Protein AF-0000000075735095 (afdb_homodimer)

Organism: Rhodopseudomonas palustris (strain ATCC BAA-98 / CGA009) (NCBI:txid258594)

Structure (mmCIF, N/CA/C/O backbone):
data_AF-0000000075735095-model_v1
#
loop_
_entity.id
_entity.type
_entity.pdbx_description
1 polymer 'DUF2059 domain-containing protein'
#
loop_
_atom_site.group_PDB
_atom_site.id
_atom_site.type_symbol
_atom_site.label_atom_id
_atom_site.label_alt_id
_atom_site.label_comp_id
_atom_site.label_asym_id
_atom_site.label_entity_id
_atom_site.label_seq_id
_atom_site.pdbx_PDB_ins_code
_atom_site.Cartn_x
_atom_site.Cartn_y
_atom_site.Cartn_z
_atom_site.occupancy
_atom_site.B_iso_or_equiv
_atom_site.auth_seq_id
_atom_site.auth_comp_id
_atom_site.auth_asym_id
_atom_site.auth_atom_id
_atom_site.pdbx_PDB_model_num
ATOM 1 N N . MET A 1 1 ? 4.207 6.734 -90.188 1 22.02 1 MET A N 1
ATOM 2 C CA . MET A 1 1 ? 4.082 5.406 -89.562 1 22.02 1 MET A CA 1
ATOM 3 C C . MET A 1 1 ? 5.336 5.047 -88.812 1 22.02 1 MET A C 1
ATOM 5 O O . MET A 1 1 ? 5.25 4.633 -87.625 1 22.02 1 MET A O 1
ATOM 9 N N . LYS A 1 2 ? 6.344 4.375 -89.375 1 25.02 2 LYS A N 1
ATOM 10 C CA . LYS A 1 2 ? 7.117 3.266 -88.875 1 25.02 2 LYS A CA 1
ATOM 11 C C . LYS A 1 2 ? 8.312 3.771 -88.062 1 25.02 2 LYS A C 1
ATOM 13 O O . LYS A 1 2 ? 8.898 3.023 -87.25 1 25.02 2 LYS A O 1
ATOM 18 N N . TYR A 1 3 ? 9.062 4.656 -88.688 1 24.22 3 TYR A N 1
ATOM 19 C CA . TYR A 1 3 ? 10.492 4.48 -88.438 1 24.22 3 TYR A CA 1
ATOM 20 C C . TYR A 1 3 ? 10.82 4.66 -87 1 24.22 3 TYR A C 1
ATOM 22 O O . TYR A 1 3 ? 11.43 3.785 -86.375 1 24.22 3 TYR A O 1
ATOM 30 N N . LEU A 1 4 ? 11.672 5.59 -86.625 1 26.2 4 LEU A N 1
ATOM 31 C CA . LEU A 1 4 ? 12.969 5.508 -85.938 1 26.2 4 LEU A CA 1
ATOM 32 C C . LEU A 1 4 ? 12.82 5.602 -84.438 1 26.2 4 LEU A C 1
ATOM 34 O O . LEU A 1 4 ? 13.414 4.812 -83.688 1 26.2 4 LEU A O 1
ATOM 38 N N . SER A 1 5 ? 12.516 6.77 -83.75 1 30.53 5 SER A N 1
ATOM 39 C CA . SER A 1 5 ? 13.422 7.164 -82.688 1 30.53 5 SER A CA 1
ATOM 40 C C . SER A 1 5 ? 13.203 6.312 -81.438 1 30.53 5 SER A C 1
ATOM 42 O O . SER A 1 5 ? 12.062 6 -81.062 1 30.53 5 SER A O 1
ATOM 44 N N . LYS A 1 6 ? 14.312 5.555 -80.875 1 30.31 6 LYS A N 1
ATOM 45 C CA . LYS A 1 6 ? 14.875 4.688 -79.875 1 30.31 6 LYS A CA 1
ATOM 46 C C . LYS A 1 6 ? 14.508 5.18 -78.438 1 30.31 6 LYS A C 1
ATOM 48 O O . LYS A 1 6 ? 14.633 6.371 -78.188 1 30.31 6 LYS A O 1
ATOM 53 N N . ALA A 1 7 ? 13.688 4.406 -77.75 1 28.81 7 ALA A N 1
ATOM 54 C CA . ALA A 1 7 ? 13.062 4.133 -76.438 1 28.81 7 ALA A CA 1
ATOM 55 C C . ALA A 1 7 ? 14.094 4.102 -75.312 1 28.81 7 ALA A C 1
ATOM 57 O O . ALA A 1 7 ? 14.867 3.146 -75.25 1 28.81 7 ALA A O 1
ATOM 58 N N . LEU A 1 8 ? 15.039 5.219 -75.312 1 27.98 8 LEU A N 1
ATOM 59 C CA . LEU A 1 8 ? 15.992 5.25 -74.188 1 27.98 8 LEU A CA 1
ATOM 60 C C . LEU A 1 8 ? 15.305 5 -72.875 1 27.98 8 LEU A C 1
ATOM 62 O O . LEU A 1 8 ? 14.5 5.82 -72.438 1 27.98 8 LEU A O 1
ATOM 66 N N . LEU A 1 9 ? 14.758 3.809 -72.625 1 29.41 9 LEU A N 1
ATOM 67 C CA . LEU A 1 9 ? 14.188 3.287 -71.438 1 29.41 9 LEU A CA 1
ATOM 68 C C . LEU A 1 9 ? 15.164 3.459 -70.25 1 29.41 9 LEU A C 1
ATOM 70 O O . LEU A 1 9 ? 16.219 2.834 -70.25 1 29.41 9 LEU A O 1
ATOM 74 N N . ALA A 1 10 ? 15.516 4.766 -69.938 1 30.16 10 ALA A N 1
ATOM 75 C CA . ALA A 1 10 ? 16.328 5 -68.75 1 30.16 10 ALA A CA 1
ATOM 76 C C . ALA A 1 10 ? 15.805 4.191 -67.562 1 30.16 10 ALA A C 1
ATOM 78 O O . ALA A 1 10 ? 14.633 4.312 -67.188 1 30.16 10 ALA A O 1
ATOM 79 N N . ALA A 1 11 ? 16.234 2.951 -67.375 1 30.31 11 ALA A N 1
ATOM 80 C CA . ALA A 1 11 ? 16.109 2.035 -66.25 1 30.31 11 ALA A CA 1
ATOM 81 C C . ALA A 1 11 ? 16.484 2.727 -64.938 1 30.31 11 ALA A C 1
ATOM 83 O O . ALA A 1 11 ? 17.625 3.152 -64.75 1 30.31 11 ALA A O 1
ATOM 84 N N . ALA A 1 12 ? 15.719 3.736 -64.562 1 32.16 12 ALA A N 1
ATOM 85 C CA . ALA A 1 12 ? 15.922 4.273 -63.188 1 32.16 12 ALA A CA 1
ATOM 86 C C . ALA A 1 12 ? 16.094 3.152 -62.188 1 32.16 12 ALA A C 1
ATOM 88 O O . ALA A 1 12 ? 15.219 2.295 -62.031 1 32.16 12 ALA A O 1
ATOM 89 N N . LEU A 1 13 ? 17.344 2.627 -62.062 1 33.03 13 LEU A N 1
ATOM 90 C CA . LEU A 1 13 ? 17.766 1.762 -60.969 1 33.03 13 LEU A CA 1
ATOM 91 C C . LEU A 1 13 ? 17.328 2.338 -59.625 1 33.03 13 LEU A C 1
ATOM 93 O O . LEU A 1 13 ? 17.75 3.434 -59.25 1 33.03 13 LEU A O 1
ATOM 97 N N . VAL A 1 14 ? 16.031 2.322 -59.312 1 35.41 14 VAL A N 1
ATOM 98 C CA . VAL A 1 14 ? 15.562 2.598 -57.969 1 35.41 14 VAL A CA 1
ATOM 99 C C . VAL A 1 14 ? 16.359 1.769 -56.969 1 35.41 14 VAL A C 1
ATOM 101 O O . VAL A 1 14 ? 16.297 0.537 -56.969 1 35.41 14 VAL A O 1
ATOM 104 N N . PHE A 1 15 ? 17.688 2.117 -56.75 1 34.78 15 PHE A N 1
ATOM 105 C CA . PHE A 1 15 ? 18.375 1.572 -55.562 1 34.78 15 PHE A CA 1
ATOM 106 C C . PHE A 1 15 ? 17.516 1.694 -54.344 1 34.78 15 PHE A C 1
ATOM 108 O O . PHE A 1 15 ? 17.219 2.803 -53.875 1 34.78 15 PHE A O 1
ATOM 115 N N . GLY A 1 16 ? 16.453 0.92 -54.25 1 34.81 16 GLY A N 1
ATOM 116 C CA . GLY A 1 16 ? 15.789 0.747 -52.938 1 34.81 16 GLY A CA 1
ATOM 117 C C . GLY A 1 16 ? 16.766 0.511 -51.812 1 34.81 16 GLY A C 1
ATOM 118 O O . GLY A 1 16 ? 17.469 -0.498 -51.781 1 34.81 16 GLY A O 1
ATOM 119 N N . VAL A 1 17 ? 17.453 1.537 -51.406 1 37.47 17 VAL A N 1
ATOM 120 C CA . VAL A 1 17 ? 18.141 1.461 -50.125 1 37.47 17 VAL A CA 1
ATOM 121 C C . VAL A 1 17 ? 17.219 0.815 -49.062 1 37.47 17 VAL A C 1
ATOM 123 O O . VAL A 1 17 ? 16.156 1.351 -48.75 1 37.47 17 VAL A O 1
ATOM 126 N N . ALA A 1 18 ? 17.141 -0.56 -49.125 1 36.72 18 ALA A N 1
ATOM 127 C CA . ALA A 1 18 ? 16.609 -1.267 -47.938 1 36.72 18 ALA A CA 1
ATOM 128 C C . ALA A 1 18 ? 17.172 -0.677 -46.656 1 36.72 18 ALA A C 1
ATOM 130 O O . ALA A 1 18 ? 18.359 -0.787 -46.375 1 36.72 18 ALA A O 1
ATOM 131 N N . LEU A 1 19 ? 16.703 0.507 -46.281 1 37.31 19 LEU A N 1
ATOM 132 C CA . LEU A 1 19 ? 16.875 0.81 -44.875 1 37.31 19 LEU A CA 1
ATOM 133 C C . LEU A 1 19 ? 16.547 -0.408 -44 1 37.31 19 LEU A C 1
ATOM 135 O O . LEU A 1 19 ? 15.391 -0.839 -43.938 1 37.31 19 LEU A O 1
ATOM 139 N N . VAL A 1 20 ? 17.375 -1.476 -44.094 1 38.91 20 VAL A N 1
ATOM 140 C CA . VAL A 1 20 ? 17.312 -2.41 -42.969 1 38.91 20 VAL A CA 1
ATOM 141 C C . VAL A 1 20 ? 17.188 -1.638 -41.656 1 38.91 20 VAL A C 1
ATOM 143 O O . VAL A 1 20 ? 18.141 -1.008 -41.188 1 38.91 20 VAL A O 1
ATOM 146 N N . GLY A 1 21 ? 16.156 -0.818 -41.5 1 38.56 21 GLY A N 1
ATOM 147 C CA . GLY A 1 21 ? 15.898 -0.438 -40.125 1 38.56 21 GLY A CA 1
ATOM 148 C C . GLY A 1 21 ? 16.125 -1.569 -39.156 1 38.56 21 GLY A C 1
ATOM 149 O O . GLY A 1 21 ? 15.531 -2.643 -39.281 1 38.56 21 GLY A O 1
ATOM 150 N N . HIS A 1 22 ? 17.375 -1.808 -38.719 1 38.88 22 HIS A N 1
ATOM 151 C CA . HIS A 1 22 ? 17.516 -2.531 -37.438 1 38.88 22 HIS A CA 1
ATOM 152 C C . HIS A 1 22 ? 16.359 -2.201 -36.5 1 38.88 22 HIS A C 1
ATOM 154 O O . HIS A 1 22 ? 16.359 -1.141 -35.875 1 38.88 22 HIS A O 1
ATOM 160 N N . GLN A 1 23 ? 15.195 -2.404 -36.875 1 38.81 23 GLN A N 1
ATOM 161 C CA . GLN A 1 23 ? 14.312 -2.506 -35.719 1 38.81 23 GLN A CA 1
ATOM 162 C C . GLN A 1 23 ? 14.953 -3.35 -34.625 1 38.81 23 GLN A C 1
ATOM 164 O O . GLN A 1 23 ? 15.141 -4.555 -34.781 1 38.81 23 GLN A O 1
ATOM 169 N N . ALA A 1 24 ? 16.031 -2.902 -33.969 1 38.88 24 ALA A N 1
ATOM 170 C CA . ALA A 1 24 ? 16.312 -3.537 -32.688 1 38.88 24 ALA A CA 1
ATOM 171 C C . ALA A 1 24 ? 15.023 -4.031 -32.031 1 38.88 24 ALA A C 1
ATOM 173 O O . ALA A 1 24 ? 14.188 -3.23 -31.609 1 38.88 24 ALA A O 1
ATOM 174 N N . GLN A 1 25 ? 14.32 -4.949 -32.656 1 40.25 25 GLN A N 1
ATOM 175 C CA . GLN A 1 25 ? 13.359 -5.641 -31.797 1 40.25 25 GLN A CA 1
ATOM 176 C C . GLN A 1 25 ? 13.789 -5.586 -30.328 1 40.25 25 GLN A C 1
ATOM 178 O O . GLN A 1 25 ? 14.875 -6.047 -29.984 1 40.25 25 GLN A O 1
ATOM 183 N N . ALA A 1 26 ? 13.688 -4.559 -29.719 1 41.12 26 ALA A N 1
ATOM 184 C CA . ALA A 1 26 ? 13.797 -4.652 -28.266 1 41.12 26 ALA A CA 1
ATOM 185 C C . ALA A 1 26 ? 13.445 -6.059 -27.781 1 41.12 26 ALA A C 1
ATOM 187 O O . ALA A 1 26 ? 12.273 -6.441 -27.766 1 41.12 26 ALA A O 1
ATOM 188 N N . GLN A 1 27 ? 13.906 -7.191 -28.375 1 42.25 27 GLN A N 1
ATOM 189 C CA . GLN A 1 27 ? 13.773 -8.523 -27.812 1 42.25 27 GLN A CA 1
ATOM 190 C C . GLN A 1 27 ? 13.602 -8.469 -26.297 1 42.25 27 GLN A C 1
ATOM 192 O O . GLN A 1 27 ? 14.461 -7.941 -25.594 1 42.25 27 GLN A O 1
ATOM 197 N N . THR A 1 28 ? 12.516 -8.086 -25.766 1 51.66 28 THR A N 1
ATOM 198 C CA . THR A 1 28 ? 12.328 -8.211 -24.312 1 51.66 28 THR A CA 1
ATOM 199 C C . THR A 1 28 ? 13.133 -9.383 -23.766 1 51.66 28 THR A C 1
ATOM 201 O O . THR A 1 28 ? 12.789 -10.539 -24 1 51.66 28 THR A O 1
ATOM 204 N N . LYS A 1 29 ? 14.5 -9.516 -23.875 1 65.31 29 LYS A N 1
ATOM 205 C CA . LYS A 1 29 ? 15.453 -10.516 -23.422 1 65.31 29 LYS A CA 1
ATOM 206 C C . LYS A 1 29 ? 15.039 -11.102 -22.078 1 65.31 29 LYS A C 1
ATOM 208 O O . LYS A 1 29 ? 14.609 -10.367 -21.172 1 65.31 29 LYS A O 1
ATOM 213 N N . GLN A 1 30 ? 14.789 -12.484 -22.047 1 89.19 30 GLN A N 1
ATOM 214 C CA . GLN A 1 30 ? 14.562 -13.234 -20.812 1 89.19 30 GLN A CA 1
ATOM 215 C C . GLN A 1 30 ? 15.586 -12.859 -19.75 1 89.19 30 GLN A C 1
ATOM 217 O O . GLN A 1 30 ? 16.781 -12.742 -20.031 1 89.19 30 GLN A O 1
ATOM 222 N N . PRO A 1 31 ? 15.086 -12.477 -18.594 1 96.5 31 PRO A N 1
ATOM 223 C CA . PRO A 1 31 ? 16.031 -12.133 -17.531 1 96.5 31 PRO A CA 1
ATOM 224 C C . PRO A 1 31 ? 17.031 -13.258 -17.234 1 96.5 31 PRO A C 1
ATOM 226 O O . PRO A 1 31 ? 16.688 -14.438 -17.375 1 96.5 31 PRO A O 1
ATOM 229 N N . SER A 1 32 ? 18.234 -12.945 -16.906 1 96.75 32 SER A N 1
ATOM 230 C CA . SER A 1 32 ? 19.25 -13.93 -16.547 1 96.75 32 SER A CA 1
ATOM 231 C C . SER A 1 32 ? 18.906 -14.641 -15.242 1 96.75 32 SER A C 1
ATOM 233 O O . SER A 1 32 ? 18.156 -14.109 -14.422 1 96.75 32 SER A O 1
ATOM 235 N N . PRO A 1 33 ? 19.5 -15.82 -15.062 1 97.44 33 PRO A N 1
ATOM 236 C CA . PRO A 1 33 ? 19.312 -16.5 -13.781 1 97.44 33 PRO A CA 1
ATOM 237 C C . PRO A 1 33 ? 19.797 -15.672 -12.594 1 97.44 33 PRO A C 1
ATOM 239 O O . PRO A 1 33 ? 19.203 -15.719 -11.523 1 97.44 33 PRO A O 1
ATOM 242 N N . ALA A 1 34 ? 20.828 -14.945 -12.812 1 98.25 34 ALA A N 1
ATOM 243 C CA . ALA A 1 34 ? 21.359 -14.094 -11.75 1 98.25 34 ALA A CA 1
ATOM 244 C C . ALA A 1 34 ? 20.391 -12.969 -11.414 1 98.25 34 ALA A C 1
ATOM 246 O O . ALA A 1 34 ? 20.234 -12.602 -10.242 1 98.25 34 ALA A O 1
ATOM 247 N N . ALA A 1 35 ? 19.766 -12.406 -12.422 1 98.56 35 ALA A N 1
ATOM 248 C CA . ALA A 1 35 ? 18.75 -11.383 -12.195 1 98.56 35 ALA A CA 1
ATOM 249 C C . ALA A 1 35 ? 17.578 -11.945 -11.414 1 98.56 35 ALA A C 1
ATOM 251 O O . ALA A 1 35 ? 17.094 -11.312 -10.461 1 98.56 35 ALA A O 1
ATOM 252 N N . ILE A 1 36 ? 17.188 -13.133 -11.781 1 98.75 36 ILE A N 1
ATOM 253 C CA . ILE A 1 36 ? 16.062 -13.773 -11.117 1 98.75 36 ILE A CA 1
ATOM 254 C C . ILE A 1 36 ? 16.422 -14.055 -9.656 1 98.75 36 ILE A C 1
ATOM 256 O O . ILE A 1 36 ? 15.617 -13.828 -8.758 1 98.75 36 ILE A O 1
ATOM 260 N N . ALA A 1 37 ? 17.578 -14.523 -9.375 1 98.75 37 ALA A N 1
ATOM 261 C CA . ALA A 1 37 ? 18.031 -14.82 -8.016 1 98.75 37 ALA A CA 1
ATOM 262 C C . ALA A 1 37 ? 18.047 -13.555 -7.16 1 98.75 37 ALA A C 1
ATOM 264 O O . ALA A 1 37 ? 17.609 -13.562 -6.008 1 98.75 37 ALA A O 1
ATOM 265 N N . SER A 1 38 ? 18.578 -12.453 -7.73 1 98.88 38 SER A N 1
ATOM 266 C CA . SER A 1 38 ? 18.594 -11.188 -7.012 1 98.88 38 SER A CA 1
ATOM 267 C C . SER A 1 38 ? 17.172 -10.68 -6.758 1 98.88 38 SER A C 1
ATOM 269 O O . SER A 1 38 ? 16.891 -10.148 -5.684 1 98.88 38 SER A O 1
ATOM 271 N N . ALA A 1 39 ? 16.297 -10.836 -7.73 1 98.94 39 ALA A N 1
ATOM 272 C CA . ALA A 1 39 ? 14.898 -10.453 -7.551 1 98.94 39 ALA A CA 1
ATOM 273 C C . ALA A 1 39 ? 14.25 -11.258 -6.43 1 98.94 39 ALA A C 1
ATOM 275 O O . ALA A 1 39 ? 13.539 -10.695 -5.59 1 98.94 39 ALA A O 1
ATOM 276 N N . LYS A 1 40 ? 14.516 -12.523 -6.375 1 98.88 40 LYS A N 1
ATOM 277 C CA . LYS A 1 40 ? 13.992 -13.367 -5.305 1 98.88 40 LYS A CA 1
ATOM 278 C C . LYS A 1 40 ? 14.5 -12.906 -3.941 1 98.88 40 LYS A C 1
ATOM 280 O O . LYS A 1 40 ? 13.734 -12.875 -2.971 1 98.88 40 LYS A O 1
ATOM 285 N N . GLU A 1 41 ? 15.75 -12.594 -3.895 1 98.88 41 GLU A N 1
ATOM 286 C CA . GLU A 1 41 ? 16.328 -12.125 -2.639 1 98.88 41 GLU A CA 1
ATOM 287 C C . GLU A 1 41 ? 15.68 -10.82 -2.186 1 98.88 41 GLU A C 1
ATOM 289 O O . GLU A 1 41 ? 15.391 -10.641 -1.001 1 98.88 41 GLU A O 1
ATOM 294 N N . ILE A 1 42 ? 15.43 -9.891 -3.125 1 98.94 42 ILE A N 1
ATOM 295 C CA . ILE A 1 42 ? 14.766 -8.633 -2.807 1 98.94 42 ILE A CA 1
ATOM 296 C C . ILE A 1 42 ? 13.367 -8.922 -2.258 1 98.94 42 ILE A C 1
ATOM 298 O O . ILE A 1 42 ? 12.969 -8.359 -1.232 1 98.94 42 ILE A O 1
ATOM 302 N N . LEU A 1 43 ? 12.656 -9.797 -2.91 1 98.88 43 LEU A N 1
ATOM 303 C CA . LEU A 1 43 ? 11.297 -10.125 -2.498 1 98.88 43 LEU A CA 1
ATOM 304 C C . LEU A 1 43 ? 11.289 -10.789 -1.123 1 98.88 43 LEU A C 1
ATOM 306 O O . LEU A 1 43 ? 10.375 -10.555 -0.325 1 98.88 43 LEU A O 1
ATOM 310 N N . GLU A 1 44 ? 12.297 -11.594 -0.798 1 98.5 44 GLU A N 1
ATOM 311 C CA . GLU A 1 44 ? 12.438 -12.195 0.524 1 98.5 44 GLU A CA 1
ATOM 312 C C . GLU A 1 44 ? 12.727 -11.133 1.584 1 98.5 44 GLU A C 1
ATOM 314 O O . GLU A 1 44 ? 12.133 -11.148 2.66 1 98.5 44 GLU A O 1
ATOM 319 N N . LEU A 1 45 ? 13.633 -10.211 1.253 1 98.56 45 LEU A N 1
ATOM 320 C CA . LEU A 1 45 ? 13.961 -9.125 2.174 1 98.56 45 LEU A CA 1
ATOM 321 C C . LEU A 1 45 ? 12.734 -8.266 2.459 1 98.56 45 LEU A C 1
ATOM 323 O O . LEU A 1 45 ? 12.555 -7.777 3.578 1 98.56 45 LEU A O 1
ATOM 327 N N . LYS A 1 46 ? 11.891 -8.133 1.52 1 98.31 46 LYS A N 1
ATOM 328 C CA . LYS A 1 46 ? 10.68 -7.328 1.652 1 98.31 46 LYS A CA 1
ATOM 329 C C . LYS A 1 46 ? 9.539 -8.141 2.262 1 98.31 46 LYS A C 1
ATOM 331 O O . LYS A 1 46 ? 8.445 -7.613 2.482 1 98.31 46 LYS A O 1
ATOM 336 N N . ARG A 1 47 ? 9.766 -9.422 2.49 1 97.62 47 ARG A N 1
ATOM 337 C CA . ARG A 1 47 ? 8.797 -10.344 3.078 1 97.62 47 ARG A CA 1
ATOM 338 C C . ARG A 1 47 ? 7.547 -10.438 2.215 1 97.62 47 ARG A C 1
ATOM 340 O O . ARG A 1 47 ? 6.43 -10.5 2.736 1 97.62 47 ARG A O 1
ATOM 347 N N . ALA A 1 48 ? 7.773 -10.516 0.87 1 97.38 48 ALA A N 1
ATOM 348 C CA . ALA A 1 48 ? 6.664 -10.586 -0.078 1 97.38 48 ALA A CA 1
ATOM 349 C C . ALA A 1 48 ? 5.895 -11.898 0.073 1 97.38 48 ALA A C 1
ATOM 351 O O . ALA A 1 48 ? 4.695 -11.953 -0.216 1 97.38 48 ALA A O 1
ATOM 352 N N . GLY A 1 49 ? 6.555 -12.914 0.55 1 97.5 49 GLY A N 1
ATOM 353 C CA . GLY A 1 49 ? 5.93 -14.219 0.713 1 97.5 49 GLY A CA 1
ATOM 354 C C . GLY A 1 49 ? 4.719 -14.188 1.625 1 97.5 49 GLY A C 1
ATOM 355 O O . GLY A 1 49 ? 3.812 -15.016 1.488 1 97.5 49 GLY A O 1
ATOM 356 N N . GLY A 1 50 ? 4.715 -13.289 2.609 1 97.44 50 GLY A N 1
ATOM 357 C CA . GLY A 1 50 ? 3.574 -13.164 3.5 1 97.44 50 GLY A CA 1
ATOM 358 C C . GLY A 1 50 ? 2.281 -12.852 2.77 1 97.44 50 GLY A C 1
ATOM 359 O O . GLY A 1 50 ? 1.197 -13.219 3.232 1 97.44 50 GLY A O 1
ATOM 360 N N . ILE A 1 51 ? 2.344 -12.266 1.624 1 96.19 51 ILE A N 1
ATOM 361 C CA . ILE A 1 51 ? 1.178 -11.836 0.861 1 96.19 51 ILE A CA 1
ATOM 362 C C . ILE A 1 51 ? 0.458 -13.047 0.286 1 96.19 51 ILE A C 1
ATOM 364 O O . ILE A 1 51 ? -0.77 -13.055 0.169 1 96.19 51 ILE A O 1
ATOM 368 N N . TYR A 1 52 ? 1.204 -14.102 -0.1 1 97.81 52 TYR A N 1
ATOM 369 C CA . TYR A 1 52 ? 0.555 -15.203 -0.794 1 97.81 52 TYR A CA 1
ATOM 370 C C . TYR A 1 52 ? 0.676 -16.5 0.007 1 97.81 52 TYR A C 1
ATOM 372 O O . TYR A 1 52 ? 0.353 -17.578 -0.493 1 97.81 52 TYR A O 1
ATOM 380 N N . ALA A 1 53 ? 1.161 -16.422 1.3 1 97.44 53 ALA A N 1
ATOM 381 C CA . ALA A 1 53 ? 1.435 -17.594 2.137 1 97.44 53 ALA A CA 1
ATOM 382 C C . ALA A 1 53 ? 0.187 -18.453 2.301 1 97.44 53 ALA A C 1
ATOM 384 O O . ALA A 1 53 ? 0.281 -19.672 2.406 1 97.44 53 ALA A O 1
ATOM 385 N N . GLN A 1 54 ? -0.962 -17.797 2.238 1 97.88 54 GLN A N 1
ATOM 386 C CA . GLN A 1 54 ? -2.205 -18.531 2.49 1 97.88 54 GLN A CA 1
ATOM 387 C C . GLN A 1 54 ? -2.98 -18.75 1.195 1 97.88 54 GLN A C 1
ATOM 389 O O . GLN A 1 54 ? -4.16 -19.109 1.228 1 97.88 54 GLN A O 1
ATOM 394 N N . ALA A 1 55 ? -2.357 -18.578 0.099 1 98.62 55 ALA A N 1
ATOM 395 C CA . ALA A 1 55 ? -3.066 -18.656 -1.176 1 98.62 55 ALA A CA 1
ATOM 396 C C . ALA A 1 55 ? -3.623 -20.062 -1.409 1 98.62 55 ALA A C 1
ATOM 398 O O . ALA A 1 55 ? -4.793 -20.219 -1.771 1 98.62 55 ALA A O 1
ATOM 399 N N . VAL A 1 56 ? -2.859 -21.125 -1.179 1 98.75 56 VAL A N 1
ATOM 400 C CA . VAL A 1 56 ? -3.246 -22.484 -1.488 1 98.75 56 VAL A CA 1
ATOM 401 C C . VAL A 1 56 ? -4.406 -22.922 -0.587 1 98.75 56 VAL A C 1
ATOM 403 O O . VAL A 1 56 ? -5.473 -23.281 -1.075 1 98.75 56 VAL A O 1
ATOM 406 N N . PRO A 1 57 ? -4.285 -22.797 0.808 1 98.5 57 PRO A N 1
ATOM 407 C CA . PRO A 1 57 ? -5.418 -23.203 1.642 1 98.5 57 PRO A CA 1
ATOM 408 C C . PRO A 1 57 ? -6.676 -22.391 1.375 1 98.5 57 PRO A C 1
ATOM 410 O O . PRO A 1 57 ? -7.789 -22.922 1.434 1 98.5 57 PRO A O 1
ATOM 413 N N . ASN A 1 58 ? -6.566 -21.109 1.089 1 98.69 58 ASN A N 1
ATOM 414 C CA . ASN A 1 58 ? -7.73 -20.266 0.81 1 98.69 58 ASN A CA 1
ATOM 415 C C . ASN A 1 58 ? -8.469 -20.734 -0.444 1 98.69 58 ASN A C 1
ATOM 417 O O . ASN A 1 58 ? -9.695 -20.781 -0.463 1 98.69 58 ASN A O 1
ATOM 421 N N . ILE A 1 59 ? -7.723 -21.078 -1.471 1 98.81 59 ILE A N 1
ATOM 422 C CA . ILE A 1 59 ? -8.352 -21.5 -2.715 1 98.81 59 ILE A CA 1
ATOM 423 C C . ILE A 1 59 ? -9 -22.875 -2.516 1 98.81 59 ILE A C 1
ATOM 425 O O . ILE A 1 59 ? -10.102 -23.125 -3.014 1 98.81 59 ILE A O 1
ATOM 429 N N . ILE A 1 60 ? -8.32 -23.766 -1.78 1 98.81 60 ILE A N 1
ATOM 430 C CA . ILE A 1 60 ? -8.891 -25.062 -1.479 1 98.81 60 ILE A CA 1
ATOM 431 C C . ILE A 1 60 ? -10.203 -24.891 -0.716 1 98.81 60 ILE A C 1
ATOM 433 O O . ILE A 1 60 ? -11.219 -25.516 -1.061 1 98.81 60 ILE A O 1
ATOM 437 N N . GLN A 1 61 ? -10.203 -24.016 0.319 1 98.69 61 GLN A N 1
ATOM 438 C CA . GLN A 1 61 ? -11.398 -23.766 1.115 1 98.69 61 GLN A CA 1
ATOM 439 C C . GLN A 1 61 ? -12.523 -23.188 0.254 1 98.69 61 GLN A C 1
ATOM 441 O O . GLN A 1 61 ? -13.672 -23.625 0.348 1 98.69 61 GLN A O 1
ATOM 446 N N . ARG A 1 62 ? -12.211 -22.266 -0.543 1 98.44 62 ARG A N 1
ATOM 447 C CA . ARG A 1 62 ? -13.227 -21.641 -1.393 1 98.44 62 ARG A CA 1
ATOM 448 C C . ARG A 1 62 ? -13.82 -22.656 -2.369 1 98.44 62 ARG A C 1
ATOM 450 O O . ARG A 1 62 ? -15.031 -22.672 -2.596 1 98.44 62 ARG A O 1
ATOM 457 N N . THR A 1 63 ? -12.922 -23.469 -3.006 1 98.38 63 THR A N 1
ATOM 458 C CA . THR A 1 63 ? -13.383 -24.5 -3.93 1 98.38 63 THR A CA 1
ATOM 459 C C . THR A 1 63 ? -14.273 -25.5 -3.213 1 98.38 63 THR A C 1
ATOM 461 O O . THR A 1 63 ? -15.336 -25.875 -3.717 1 98.38 63 THR A O 1
ATOM 464 N N . MET A 1 64 ? -13.859 -25.875 -2.051 1 98.5 64 MET A N 1
ATOM 465 C CA . MET A 1 64 ? -14.664 -26.797 -1.247 1 98.5 64 MET A CA 1
ATOM 466 C C . MET A 1 64 ? -16.047 -26.203 -0.959 1 98.5 64 MET A C 1
ATOM 468 O O . MET A 1 64 ? -17.062 -26.875 -1.118 1 98.5 64 MET A O 1
ATOM 472 N N . ASP A 1 65 ? -16.078 -24.922 -0.501 1 98.25 65 ASP A N 1
ATOM 473 C CA . ASP A 1 65 ? -17.328 -24.25 -0.188 1 98.25 65 ASP A CA 1
ATOM 474 C C . ASP A 1 65 ? -18.266 -24.234 -1.396 1 98.25 65 ASP A C 1
ATOM 476 O O . ASP A 1 65 ? -19.469 -24.469 -1.264 1 98.25 65 ASP A O 1
ATOM 480 N N . THR A 1 66 ? -17.734 -24.031 -2.535 1 97.81 66 THR A N 1
ATOM 481 C CA . THR A 1 66 ? -18.516 -24.016 -3.766 1 97.81 66 THR A CA 1
ATOM 482 C C . THR A 1 66 ? -19.078 -25.406 -4.059 1 97.81 66 THR A C 1
ATOM 484 O O . THR A 1 66 ? -20.266 -25.547 -4.367 1 97.81 66 THR A O 1
ATOM 487 N N . LEU A 1 67 ? -18.281 -26.453 -3.953 1 97.88 67 LEU A N 1
ATOM 488 C CA . LEU A 1 67 ? -18.703 -27.828 -4.219 1 97.88 67 LEU A CA 1
ATOM 489 C C . LEU A 1 67 ? -19.734 -28.297 -3.189 1 97.88 67 LEU A C 1
ATOM 491 O O . LEU A 1 67 ? -20.656 -29.031 -3.52 1 97.88 67 LEU A O 1
ATOM 495 N N . MET A 1 68 ? -19.531 -27.828 -1.943 1 97.12 68 MET A N 1
ATOM 496 C CA . MET A 1 68 ? -20.438 -28.188 -0.872 1 97.12 68 MET A CA 1
ATOM 497 C C . MET A 1 68 ? -21.844 -27.641 -1.135 1 97.12 68 MET A C 1
ATOM 499 O O . MET A 1 68 ? -22.844 -28.266 -0.785 1 97.12 68 MET A O 1
ATOM 503 N N . GLN A 1 69 ? -21.875 -26.5 -1.722 1 96.62 69 GLN A N 1
ATOM 504 C CA . GLN A 1 69 ? -23.156 -25.875 -2.025 1 96.62 69 GLN A CA 1
ATOM 505 C C . GLN A 1 69 ? -23.953 -26.703 -3.025 1 96.62 69 GLN A C 1
ATOM 507 O O . GLN A 1 69 ? -25.188 -26.75 -2.963 1 96.62 69 GLN A O 1
ATOM 512 N N . SER A 1 70 ? -23.359 -27.469 -3.885 1 94.5 70 SER A N 1
ATOM 513 C CA . SER A 1 70 ? -24.047 -28.234 -4.914 1 94.5 70 SER A CA 1
ATOM 514 C C . SER A 1 70 ? -24.062 -29.719 -4.566 1 94.5 70 SER A C 1
ATOM 516 O O . SER A 1 70 ? -24.641 -30.531 -5.301 1 94.5 70 SER A O 1
ATOM 518 N N . ASN A 1 71 ? -23.391 -30.047 -3.494 1 95.62 71 ASN A N 1
ATOM 519 C CA . ASN A 1 71 ? -23.281 -31.438 -3.09 1 95.62 71 ASN A CA 1
ATOM 520 C C . ASN A 1 71 ? -23.469 -31.609 -1.587 1 95.62 71 ASN A C 1
ATOM 522 O O . ASN A 1 71 ? -22.578 -32.094 -0.891 1 95.62 71 ASN A O 1
ATOM 526 N N . LEU A 1 72 ? -24.625 -31.297 -1.16 1 93 72 LEU A N 1
ATOM 527 C CA . LEU A 1 72 ? -24.938 -31.203 0.26 1 93 72 LEU A CA 1
ATOM 528 C C . LEU A 1 72 ? -24.812 -32.562 0.945 1 93 72 LEU A C 1
ATOM 530 O O . LEU A 1 72 ? -24.547 -32.625 2.146 1 93 72 LEU A O 1
ATOM 534 N N . ASN A 1 73 ? -24.875 -33.625 0.176 1 94.62 73 ASN A N 1
ATOM 535 C CA . ASN A 1 73 ? -24.844 -34.969 0.737 1 94.62 73 ASN A CA 1
ATOM 536 C C . ASN A 1 73 ? -23.406 -35.469 0.906 1 94.62 73 ASN A C 1
ATOM 538 O O . ASN A 1 73 ? -23.172 -36.5 1.523 1 94.62 73 ASN A O 1
ATOM 542 N N . TYR A 1 74 ? -22.484 -34.688 0.374 1 96.25 74 TYR A N 1
ATOM 543 C CA . TYR A 1 74 ? -21.094 -35.156 0.395 1 96.25 74 TYR A CA 1
ATOM 544 C C . TYR A 1 74 ? -20.219 -34.219 1.223 1 96.25 74 TYR A C 1
ATOM 546 O O . TYR A 1 74 ? -19.031 -34.062 0.954 1 96.25 74 TYR A O 1
ATOM 554 N N . GLN A 1 75 ? -20.75 -33.5 2.234 1 96.31 75 GLN A N 1
ATOM 555 C CA . GLN A 1 75 ? -20.031 -32.469 2.98 1 96.31 75 GLN A CA 1
ATOM 556 C C . GLN A 1 75 ? -18.844 -33.062 3.738 1 96.31 75 GLN A C 1
ATOM 558 O O . GLN A 1 75 ? -17.734 -32.531 3.672 1 96.31 75 GLN A O 1
ATOM 563 N N . GLN A 1 76 ? -19.109 -34.188 4.438 1 96.88 76 GLN A N 1
ATOM 564 C CA . GLN A 1 76 ? -18.031 -34.812 5.215 1 96.88 76 GLN A CA 1
ATOM 565 C C . GLN A 1 76 ? -16.938 -35.344 4.301 1 96.88 76 GLN A C 1
ATOM 567 O O . GLN A 1 76 ? -15.75 -35.188 4.598 1 96.88 76 GLN A O 1
ATOM 572 N N . ASP A 1 77 ? -17.328 -35.969 3.205 1 98.06 77 ASP A N 1
ATOM 573 C CA . ASP A 1 77 ? -16.359 -36.469 2.232 1 98.06 77 ASP A CA 1
ATOM 574 C C . ASP A 1 77 ? -15.5 -35.344 1.672 1 98.06 77 ASP A C 1
ATOM 576 O O . ASP A 1 77 ? -14.281 -35.469 1.561 1 98.06 77 ASP A O 1
ATOM 580 N N . LEU A 1 78 ? -16.156 -34.25 1.366 1 98.5 78 LEU A N 1
ATOM 581 C CA . LEU A 1 78 ? -15.453 -33.094 0.788 1 98.5 78 LEU A CA 1
ATOM 582 C C . LEU A 1 78 ? -14.453 -32.5 1.78 1 98.5 78 LEU A C 1
ATOM 584 O O . LEU A 1 78 ? -13.352 -32.125 1.396 1 98.5 78 LEU A O 1
ATOM 588 N N . LYS A 1 79 ? -14.789 -32.438 3.08 1 98.44 79 LYS A N 1
ATOM 589 C CA . LYS A 1 79 ? -13.867 -31.969 4.109 1 98.44 79 LYS A CA 1
ATOM 590 C C . LYS A 1 79 ? -12.641 -32.875 4.203 1 98.44 79 LYS A C 1
ATOM 592 O O . LYS A 1 79 ? -11.516 -32.375 4.32 1 98.44 79 LYS A O 1
ATOM 597 N N . GLU A 1 80 ? -12.852 -34.188 4.105 1 98.38 80 GLU A N 1
ATOM 598 C CA . GLU A 1 80 ? -11.75 -35.125 4.148 1 98.38 80 GLU A CA 1
ATOM 599 C C . GLU A 1 80 ? -10.867 -35 2.912 1 98.38 80 GLU A C 1
ATOM 601 O O . GLU A 1 80 ? -9.633 -35.062 3.014 1 98.38 80 GLU A O 1
ATOM 606 N N . VAL A 1 81 ? -11.5 -34.875 1.77 1 98.5 81 VAL A N 1
ATOM 607 C CA . VAL A 1 81 ? -10.781 -34.719 0.51 1 98.5 81 VAL A CA 1
ATOM 608 C C . VAL A 1 81 ? -9.953 -33.438 0.526 1 98.5 81 VAL A C 1
ATOM 610 O O . VAL A 1 81 ? -8.82 -33.406 0.03 1 98.5 81 VAL A O 1
ATOM 613 N N . ALA A 1 82 ? -10.461 -32.344 1.127 1 98.75 82 ALA A N 1
ATOM 614 C CA . ALA A 1 82 ? -9.734 -31.094 1.217 1 98.75 82 ALA A CA 1
ATOM 615 C C . ALA A 1 82 ? -8.398 -31.281 1.928 1 98.75 82 ALA A C 1
ATOM 617 O O . ALA A 1 82 ? -7.395 -30.688 1.537 1 98.75 82 ALA A O 1
ATOM 618 N N . VAL A 1 83 ? -8.383 -32.094 2.934 1 98.31 83 VAL A N 1
ATOM 619 C CA . VAL A 1 83 ? -7.172 -32.344 3.703 1 98.31 83 VAL A CA 1
ATOM 620 C C . VAL A 1 83 ? -6.141 -33.031 2.82 1 98.31 83 VAL A C 1
ATOM 622 O O . VAL A 1 83 ? -4.961 -32.688 2.842 1 98.31 83 VAL A O 1
ATOM 625 N N . VAL A 1 84 ? -6.578 -34.031 2.029 1 98.25 84 VAL A N 1
ATOM 626 C CA . VAL A 1 84 ? -5.719 -34.781 1.111 1 98.25 84 VAL A CA 1
ATOM 627 C C . VAL A 1 84 ? -5.141 -33.812 0.067 1 98.25 84 VAL A C 1
ATOM 629 O O . VAL A 1 84 ? -3.936 -33.844 -0.196 1 98.25 84 VAL A O 1
ATOM 632 N N . ILE A 1 85 ? -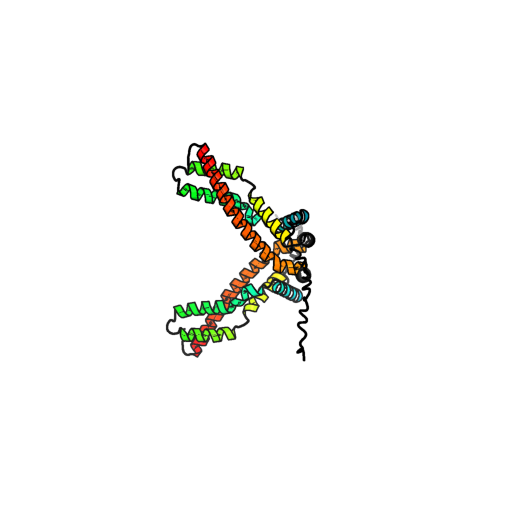5.961 -32.969 -0.418 1 98.69 85 ILE A N 1
ATOM 633 C CA . ILE A 1 85 ? -5.559 -32.031 -1.469 1 98.69 85 ILE A CA 1
ATOM 634 C C . ILE A 1 85 ? -4.59 -31 -0.899 1 98.69 85 ILE A C 1
ATOM 636 O O . ILE A 1 85 ? -3.609 -30.625 -1.551 1 98.69 85 ILE A O 1
ATOM 640 N N . ALA A 1 86 ? -4.906 -30.5 0.303 1 98.5 86 ALA A N 1
ATOM 641 C CA . ALA A 1 86 ? -4.027 -29.531 0.954 1 98.5 86 ALA A CA 1
ATOM 642 C C . ALA A 1 86 ? -2.613 -30.078 1.096 1 98.5 86 ALA A C 1
ATOM 644 O O . ALA A 1 86 ? -1.637 -29.375 0.841 1 98.5 86 ALA A O 1
ATOM 645 N N . LYS A 1 87 ? -2.494 -31.344 1.451 1 98.38 87 LYS A N 1
ATOM 646 C CA . LYS A 1 87 ? -1.192 -31.984 1.597 1 98.38 87 LYS A CA 1
ATOM 647 C C . LYS A 1 87 ? -0.506 -32.156 0.243 1 98.38 87 LYS A C 1
ATOM 649 O O . LYS A 1 87 ? 0.691 -31.891 0.112 1 98.38 87 LYS A O 1
ATOM 654 N N . LYS A 1 88 ? -1.238 -32.562 -0.72 1 98.25 88 LYS A N 1
ATOM 655 C CA . LYS A 1 88 ? -0.721 -32.812 -2.062 1 98.25 88 LYS A CA 1
ATOM 656 C C . LYS A 1 88 ? -0.193 -31.531 -2.697 1 98.25 88 LYS A C 1
ATOM 658 O O . LYS A 1 88 ? 0.817 -31.547 -3.402 1 98.25 88 LYS A O 1
ATOM 663 N N . LEU A 1 89 ? -0.886 -30.469 -2.455 1 98.62 89 LEU A N 1
ATOM 664 C CA . LEU A 1 89 ? -0.593 -29.234 -3.18 1 98.62 89 LEU A CA 1
ATOM 665 C C . LEU A 1 89 ? 0.154 -28.234 -2.291 1 98.62 89 LEU A C 1
ATOM 667 O O . LEU A 1 89 ? 0.343 -27.078 -2.666 1 98.62 89 LEU A O 1
ATOM 671 N N . ALA A 1 90 ? 0.643 -28.688 -1.14 1 97.5 90 ALA A N 1
ATOM 672 C CA . ALA A 1 90 ? 1.388 -27.844 -0.212 1 97.5 90 ALA A CA 1
ATOM 673 C C . ALA A 1 90 ? 2.621 -27.25 -0.885 1 97.5 90 ALA A C 1
ATOM 675 O O . ALA A 1 90 ? 3.363 -27.953 -1.57 1 97.5 90 ALA A O 1
ATOM 676 N N . GLY A 1 91 ? 2.852 -25.953 -0.755 1 97.62 91 GLY A N 1
ATOM 677 C CA . GLY A 1 91 ? 4.059 -25.312 -1.251 1 97.62 91 GLY A CA 1
ATOM 678 C C . GLY A 1 91 ? 3.889 -24.719 -2.637 1 97.62 91 GLY A C 1
ATOM 679 O O . GLY A 1 91 ? 4.746 -23.969 -3.105 1 97.62 91 GLY A O 1
ATOM 680 N N . ARG A 1 92 ? 2.736 -24.969 -3.354 1 98.62 92 ARG A N 1
ATOM 681 C CA . ARG A 1 92 ? 2.525 -24.516 -4.727 1 98.62 92 ARG A CA 1
ATOM 682 C C . ARG A 1 92 ? 2.402 -23 -4.793 1 98.62 92 ARG A C 1
ATOM 684 O O . ARG A 1 92 ? 2.533 -22.406 -5.863 1 98.62 92 ARG A O 1
ATOM 691 N N . GLU A 1 93 ? 2.168 -22.359 -3.602 1 98.38 93 GLU A N 1
ATOM 692 C CA . GLU A 1 93 ? 2.092 -20.906 -3.594 1 98.38 93 GLU A CA 1
ATOM 693 C C . GLU A 1 93 ? 3.436 -20.266 -3.951 1 98.38 93 GLU A C 1
ATOM 695 O O . GLU A 1 93 ? 3.5 -19.109 -4.34 1 98.38 93 GLU A O 1
ATOM 700 N N . LYS A 1 94 ? 4.562 -21 -3.895 1 98.19 94 LYS A N 1
ATOM 701 C CA . LYS A 1 94 ? 5.887 -20.516 -4.262 1 98.19 94 LYS A CA 1
ATOM 702 C C . LYS A 1 94 ? 5.945 -20.141 -5.742 1 98.19 94 LYS A C 1
ATOM 704 O O . LYS A 1 94 ? 6.793 -19.344 -6.156 1 98.19 94 LYS A O 1
ATOM 709 N N . GLU A 1 95 ? 5.055 -20.734 -6.539 1 98.75 95 GLU A N 1
ATOM 710 C CA . GLU A 1 95 ? 4.965 -20.375 -7.953 1 98.75 95 GLU A CA 1
ATOM 711 C C . GLU A 1 95 ? 4.613 -18.906 -8.133 1 98.75 95 GLU A C 1
ATOM 713 O O . GLU A 1 95 ? 5.012 -18.281 -9.117 1 98.75 95 GLU A O 1
ATOM 718 N N . ILE A 1 96 ? 3.842 -18.359 -7.145 1 98.81 96 ILE A N 1
ATOM 719 C CA . ILE A 1 96 ? 3.531 -16.922 -7.176 1 98.81 96 ILE A CA 1
ATOM 720 C C . ILE A 1 96 ? 4.812 -16.109 -7.016 1 98.81 96 ILE A C 1
ATOM 722 O O . ILE A 1 96 ? 5.082 -15.211 -7.801 1 98.81 96 ILE A O 1
ATOM 726 N N . GLY A 1 97 ? 5.641 -16.469 -5.992 1 98.69 97 GLY A N 1
ATOM 727 C CA . GLY A 1 97 ? 6.918 -15.805 -5.781 1 98.69 97 GLY A CA 1
ATOM 728 C C . GLY A 1 97 ? 7.84 -15.891 -6.98 1 98.69 97 GLY A C 1
ATOM 729 O O . GLY A 1 97 ? 8.516 -14.914 -7.324 1 98.69 97 GLY A O 1
ATOM 730 N N . ASP A 1 98 ? 7.867 -17.016 -7.676 1 98.62 98 ASP A N 1
ATOM 731 C CA . ASP A 1 98 ? 8.68 -17.188 -8.875 1 98.62 98 ASP A CA 1
ATOM 732 C C . ASP A 1 98 ? 8.242 -16.234 -9.984 1 98.62 98 ASP A C 1
ATOM 734 O O . ASP A 1 98 ? 9.078 -15.633 -10.656 1 98.62 98 ASP A O 1
ATOM 738 N N . GLY A 1 99 ? 6.918 -16.156 -10.133 1 98.69 99 GLY A N 1
ATOM 739 C CA . GLY A 1 99 ? 6.402 -15.234 -11.133 1 98.69 99 GLY A CA 1
ATOM 740 C C . GLY A 1 99 ? 6.707 -13.781 -10.812 1 98.69 99 GLY A C 1
ATOM 741 O O . GLY A 1 99 ? 7.086 -13.008 -11.695 1 98.69 99 GLY A O 1
ATOM 742 N N . MET A 1 100 ? 6.586 -13.391 -9.562 1 98.81 100 MET A N 1
ATOM 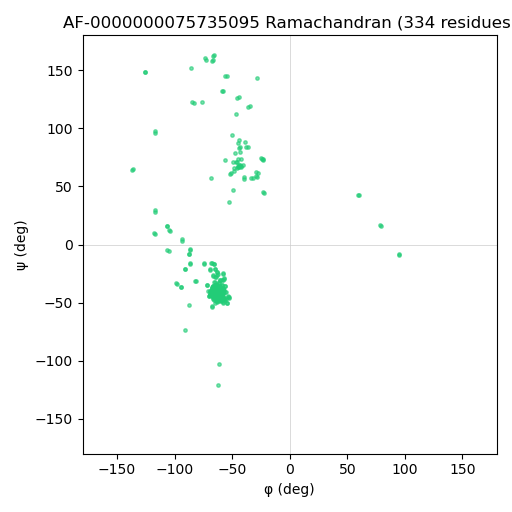743 C CA . MET A 1 100 ? 6.918 -12.031 -9.133 1 98.81 100 MET A CA 1
ATOM 744 C C . MET A 1 100 ? 8.391 -11.734 -9.375 1 98.81 100 MET A C 1
ATOM 746 O O . MET A 1 100 ? 8.742 -10.641 -9.836 1 98.81 100 MET A O 1
ATOM 750 N N . ALA A 1 101 ? 9.258 -12.688 -9.039 1 98.88 101 ALA A N 1
ATOM 751 C CA . ALA A 1 101 ? 10.695 -12.508 -9.266 1 98.88 101 ALA A CA 1
ATOM 752 C C . ALA A 1 101 ? 11 -12.281 -10.742 1 98.88 101 ALA A C 1
ATOM 754 O O . ALA A 1 101 ? 11.82 -11.438 -11.086 1 98.88 101 ALA A O 1
ATOM 755 N N . LYS A 1 102 ? 10.352 -13.008 -11.586 1 98.81 102 LYS A N 1
ATOM 756 C CA . LYS A 1 102 ? 10.547 -12.844 -13.023 1 98.81 102 LYS A CA 1
ATOM 757 C C . LYS A 1 102 ? 10.117 -11.453 -13.477 1 98.81 102 LYS A C 1
ATOM 759 O O . LYS A 1 102 ? 10.781 -10.836 -14.312 1 98.81 102 LYS A O 1
ATOM 764 N N . ILE A 1 103 ? 9.016 -10.945 -12.961 1 98.88 103 ILE A N 1
ATOM 765 C CA . ILE A 1 103 ? 8.531 -9.609 -13.289 1 98.88 103 ILE A CA 1
ATOM 766 C C . ILE A 1 103 ? 9.57 -8.57 -12.875 1 98.88 103 ILE A C 1
ATOM 768 O O . ILE A 1 103 ? 9.945 -7.711 -13.672 1 98.88 103 ILE A O 1
ATOM 772 N N . TYR A 1 104 ? 10.094 -8.656 -11.617 1 98.81 104 TYR A N 1
ATOM 773 C CA . TYR A 1 104 ? 11.133 -7.734 -11.156 1 98.81 104 TYR A CA 1
ATOM 774 C C . TYR A 1 104 ? 12.375 -7.84 -12.031 1 98.81 104 TYR A C 1
ATOM 776 O O . TYR A 1 104 ? 12.984 -6.824 -12.383 1 98.81 104 TYR A O 1
ATOM 784 N N . ALA A 1 105 ? 12.758 -9.039 -12.398 1 98.88 105 ALA A N 1
ATOM 785 C CA . ALA A 1 105 ? 13.969 -9.266 -13.188 1 98.88 105 ALA A CA 1
ATOM 786 C C . ALA A 1 105 ? 13.797 -8.742 -14.609 1 98.88 105 ALA A C 1
ATOM 788 O O . ALA A 1 105 ? 14.789 -8.523 -15.32 1 98.88 105 ALA A O 1
ATOM 789 N N . THR A 1 106 ? 12.562 -8.602 -15.047 1 98.44 106 THR A N 1
ATOM 790 C CA . THR A 1 106 ? 12.273 -8.008 -16.344 1 98.44 106 THR A CA 1
ATOM 791 C C . THR A 1 106 ? 12.297 -6.484 -16.266 1 98.44 106 THR A C 1
ATOM 793 O O . THR A 1 106 ? 12.742 -5.812 -17.188 1 98.44 106 THR A O 1
ATOM 796 N N . ASP A 1 107 ? 11.938 -5.965 -15.148 1 98.62 107 ASP A N 1
ATOM 797 C CA . ASP A 1 107 ? 11.719 -4.527 -15.008 1 98.62 107 ASP A CA 1
ATOM 798 C C . ASP A 1 107 ? 13 -3.82 -14.57 1 98.62 107 ASP A C 1
ATOM 800 O O . ASP A 1 107 ? 13.125 -2.604 -14.719 1 98.62 107 ASP A O 1
ATOM 804 N N . PHE A 1 108 ? 13.953 -4.523 -13.984 1 98.75 108 PHE A N 1
ATOM 805 C CA . PHE A 1 108 ? 15.242 -4.008 -13.531 1 98.75 108 PHE A CA 1
ATOM 806 C C . PHE A 1 108 ? 16.391 -4.809 -14.133 1 98.75 108 PHE A C 1
ATOM 808 O O . PHE A 1 108 ? 16.266 -6.016 -14.359 1 98.75 108 PHE A O 1
ATOM 815 N N . THR A 1 109 ? 17.531 -4.125 -14.367 1 98.31 109 THR A N 1
ATOM 816 C CA . THR A 1 109 ? 18.703 -4.855 -14.836 1 98.31 109 THR A CA 1
ATOM 817 C C . THR A 1 109 ? 19.312 -5.691 -13.711 1 98.31 109 THR A C 1
ATOM 819 O O . THR A 1 109 ? 19.031 -5.457 -12.531 1 98.31 109 THR A O 1
ATOM 822 N N . GLU A 1 110 ? 20.062 -6.668 -14.109 1 98.56 110 GLU A N 1
ATOM 823 C CA . GLU A 1 110 ? 20.75 -7.508 -13.125 1 98.56 110 GLU A CA 1
ATOM 824 C C . GLU A 1 110 ? 21.547 -6.66 -12.148 1 98.56 110 GLU A C 1
ATOM 826 O O . GLU A 1 110 ? 21.484 -6.879 -10.938 1 98.56 110 GLU A O 1
ATOM 831 N N . GLN A 1 111 ? 22.297 -5.676 -12.633 1 98.69 111 GLN A N 1
ATOM 832 C CA . GLN A 1 111 ? 23.109 -4.836 -11.766 1 98.69 111 GLN A CA 1
ATOM 833 C C . GLN A 1 111 ? 22.25 -4.004 -10.82 1 98.69 111 GLN A C 1
ATOM 835 O O . GLN A 1 111 ? 22.578 -3.85 -9.641 1 98.69 111 GLN A O 1
ATOM 840 N N . GLU A 1 112 ? 21.141 -3.465 -11.375 1 98.88 112 GLU A N 1
ATOM 841 C CA . GLU A 1 112 ? 20.219 -2.717 -10.531 1 98.88 112 GLU A CA 1
ATOM 842 C C . GLU A 1 112 ? 19.688 -3.584 -9.398 1 98.88 112 GLU A C 1
ATOM 844 O O . GLU A 1 112 ? 19.594 -3.129 -8.25 1 98.88 112 GLU A O 1
ATOM 849 N N . LEU A 1 113 ? 19.359 -4.809 -9.703 1 98.94 113 LEU A N 1
ATOM 850 C CA . LEU A 1 113 ? 18.844 -5.727 -8.703 1 98.94 113 LEU A CA 1
ATOM 851 C C . LEU A 1 113 ? 19.906 -6.059 -7.66 1 98.94 113 LEU A C 1
ATOM 853 O O . LEU A 1 113 ? 19.625 -6.102 -6.465 1 98.94 113 LEU A O 1
ATOM 857 N N . LYS A 1 114 ? 21.109 -6.262 -8.07 1 98.88 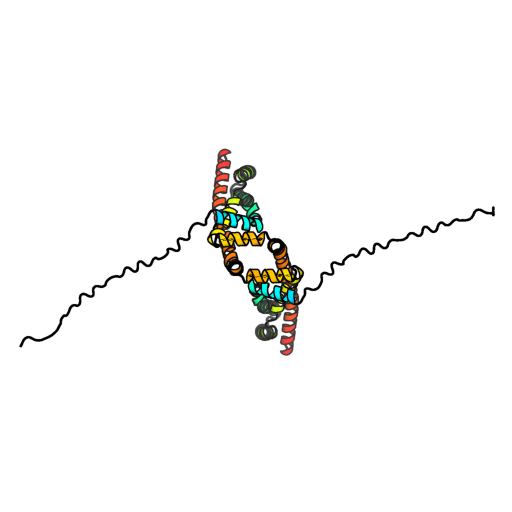114 LYS A N 1
ATOM 858 C CA . LYS A 1 114 ? 22.203 -6.523 -7.145 1 98.88 114 LYS A CA 1
ATOM 859 C C . LYS A 1 114 ? 22.453 -5.328 -6.23 1 98.88 114 LYS A C 1
ATOM 861 O O . LYS A 1 114 ? 22.703 -5.492 -5.031 1 98.88 114 LYS A O 1
ATOM 866 N N . ASP A 1 115 ? 22.375 -4.125 -6.762 1 98.88 115 ASP A N 1
ATOM 867 C CA . ASP A 1 115 ? 22.547 -2.906 -5.977 1 98.88 115 ASP A CA 1
ATOM 868 C C . ASP A 1 115 ? 21.406 -2.74 -4.973 1 98.88 115 ASP A C 1
ATOM 870 O O . ASP A 1 115 ? 21.625 -2.289 -3.848 1 98.88 115 ASP A O 1
ATOM 874 N N . LEU A 1 116 ? 20.219 -3.129 -5.352 1 98.94 116 LEU A N 1
ATOM 875 C CA . LEU A 1 116 ? 19.078 -3.086 -4.43 1 98.94 116 LEU A CA 1
ATOM 876 C C . LEU A 1 116 ? 19.266 -4.105 -3.309 1 98.94 116 LEU A C 1
ATOM 878 O O . LEU A 1 116 ? 18.938 -3.82 -2.15 1 98.94 116 LEU A O 1
ATOM 882 N N . VAL A 1 117 ? 19.734 -5.277 -3.668 1 98.94 117 VAL A N 1
ATOM 883 C CA . VAL A 1 117 ? 20.031 -6.262 -2.631 1 98.94 117 VAL A CA 1
ATOM 884 C C . VAL A 1 117 ? 21.031 -5.68 -1.635 1 98.94 117 VAL A C 1
ATOM 886 O O . VAL A 1 117 ? 20.844 -5.781 -0.421 1 98.94 117 VAL A O 1
ATOM 889 N N . THR A 1 118 ? 22.047 -5.055 -2.146 1 98.88 118 THR A N 1
ATOM 890 C CA . THR A 1 118 ? 23.062 -4.441 -1.302 1 98.88 118 THR A CA 1
ATOM 891 C C . THR A 1 118 ? 22.453 -3.367 -0.408 1 98.88 118 THR A C 1
ATOM 893 O O . THR A 1 118 ? 22.734 -3.32 0.792 1 98.88 118 THR A O 1
ATOM 896 N N . PHE A 1 119 ? 21.672 -2.555 -0.975 1 98.81 119 PHE A N 1
ATOM 897 C CA . PHE A 1 119 ? 21 -1.503 -0.209 1 98.81 119 PHE A CA 1
ATOM 898 C C . PHE A 1 119 ? 20.156 -2.098 0.905 1 98.81 119 PHE A C 1
ATOM 900 O O . PHE A 1 119 ? 20.266 -1.692 2.064 1 98.81 119 PHE A O 1
ATOM 907 N N . TYR A 1 120 ? 19.297 -3.094 0.619 1 98.81 120 TYR A N 1
ATOM 908 C CA . TYR A 1 120 ? 18.312 -3.594 1.587 1 98.81 120 TYR A CA 1
ATOM 909 C C . TYR A 1 120 ? 19 -4.449 2.648 1 98.81 120 TYR A C 1
ATOM 911 O O . TYR A 1 120 ? 18.422 -4.707 3.709 1 98.81 120 TYR A O 1
ATOM 919 N N . LYS A 1 121 ? 20.172 -4.879 2.42 1 98.81 121 LYS A N 1
ATOM 920 C CA . LYS A 1 121 ? 20.922 -5.621 3.43 1 98.81 121 LYS A CA 1
ATOM 921 C C . LYS A 1 121 ? 21.672 -4.68 4.355 1 98.81 121 LYS A C 1
ATOM 923 O O . LYS A 1 121 ? 22.156 -5.094 5.41 1 98.81 121 LYS A O 1
ATOM 928 N N . SER A 1 122 ? 21.859 -3.389 3.977 1 98.69 122 SER A N 1
ATOM 929 C CA . SER A 1 122 ? 22.484 -2.398 4.848 1 98.69 122 SER A CA 1
ATOM 930 C C . SER A 1 122 ? 21.625 -2.119 6.074 1 98.69 122 SER A C 1
ATOM 932 O O . SER A 1 122 ? 20.422 -2.412 6.078 1 98.69 122 SER A O 1
ATOM 934 N N . PRO A 1 123 ? 22.219 -1.5 7.141 1 98.69 123 PRO A N 1
ATOM 935 C CA . PRO A 1 123 ? 21.438 -1.13 8.32 1 98.69 123 PRO A CA 1
ATOM 936 C C . PRO A 1 123 ? 20.281 -0.176 7.992 1 98.69 123 PRO A C 1
ATOM 938 O O . PRO A 1 123 ? 19.172 -0.355 8.484 1 98.69 123 PRO A O 1
ATOM 941 N N . LEU A 1 124 ? 20.484 0.765 7.113 1 98.81 124 LEU A N 1
ATOM 942 C CA . LEU A 1 124 ? 19.453 1.723 6.742 1 98.81 124 LEU A CA 1
ATOM 943 C C . LEU A 1 124 ? 18.344 1.045 5.938 1 98.81 124 LEU A C 1
ATOM 945 O O . LEU A 1 124 ? 17.156 1.296 6.168 1 98.81 124 LEU A O 1
ATOM 949 N N . GLY A 1 125 ? 18.766 0.206 4.98 1 98.75 125 GLY A N 1
ATOM 950 C CA . GLY A 1 125 ? 17.766 -0.51 4.195 1 98.75 125 GLY A CA 1
ATOM 951 C C . GLY A 1 125 ? 16.891 -1.407 5.039 1 98.75 125 GLY A C 1
ATOM 952 O O . GLY A 1 125 ? 15.672 -1.446 4.844 1 98.75 125 GLY A O 1
ATOM 953 N N . GLN A 1 126 ? 17.469 -2.1 5.965 1 98.75 126 GLN A N 1
ATOM 954 C CA . GLN A 1 126 ? 16.719 -2.957 6.863 1 98.75 126 GLN A CA 1
ATOM 955 C C . GLN A 1 126 ? 15.758 -2.141 7.727 1 98.75 126 GLN A C 1
ATOM 957 O O . GLN A 1 126 ? 14.602 -2.529 7.922 1 98.75 126 GLN A O 1
ATOM 962 N N . LYS A 1 127 ? 16.219 -0.995 8.234 1 98.81 127 LYS A N 1
ATOM 963 C CA . LYS A 1 127 ? 15.336 -0.128 9 1 98.81 127 LYS A CA 1
ATOM 964 C C . LYS A 1 127 ? 14.195 0.396 8.141 1 98.81 127 LYS A C 1
ATOM 966 O O . LYS A 1 127 ? 13.055 0.482 8.594 1 98.81 127 LYS A O 1
ATOM 971 N N . LEU A 1 128 ? 14.547 0.839 6.914 1 98.81 128 LEU A N 1
ATOM 972 C CA . LEU A 1 128 ? 13.5 1.297 6.004 1 98.81 128 LEU A CA 1
ATOM 973 C C . LEU A 1 128 ? 12.422 0.234 5.836 1 98.81 128 LEU A C 1
ATOM 975 O O . LEU A 1 128 ? 11.227 0.54 5.91 1 98.81 128 LEU A O 1
ATOM 979 N N . LEU A 1 129 ? 12.812 -1.059 5.652 1 98.56 129 LEU A N 1
ATOM 980 C CA . LEU A 1 129 ? 11.883 -2.16 5.426 1 98.56 129 LEU A CA 1
ATOM 981 C C . LEU A 1 129 ? 11.016 -2.4 6.652 1 98.56 129 LEU A C 1
ATOM 983 O O . LEU A 1 129 ? 9.844 -2.764 6.527 1 98.56 129 LEU A O 1
ATOM 987 N N . THR A 1 130 ? 11.508 -2.166 7.891 1 98.31 130 THR A N 1
ATOM 988 C CA . THR A 1 130 ? 10.789 -2.527 9.109 1 98.31 130 THR A CA 1
ATOM 989 C C . THR A 1 130 ? 10.062 -1.315 9.688 1 98.31 130 THR A C 1
ATOM 991 O O . THR A 1 130 ? 8.953 -1.44 10.203 1 98.31 130 THR A O 1
ATOM 994 N N . GLN A 1 131 ? 10.617 -0.108 9.547 1 98.69 131 GLN A N 1
ATOM 995 C CA . GLN A 1 131 ? 10.078 1.07 10.219 1 98.69 131 GLN A CA 1
ATOM 996 C C . GLN A 1 131 ? 9.117 1.83 9.312 1 98.69 131 GLN A C 1
ATOM 998 O O . GLN A 1 131 ? 8.148 2.43 9.789 1 98.69 131 GLN A O 1
ATOM 1003 N N . GLU A 1 132 ? 9.43 1.859 8.023 1 98.25 132 GLU A N 1
ATOM 1004 C CA . GLU A 1 132 ? 8.633 2.715 7.152 1 98.25 132 GLU A CA 1
ATOM 1005 C C . GLU A 1 132 ? 7.164 2.303 7.168 1 98.25 132 GLU A C 1
ATOM 1007 O O . GLU A 1 132 ? 6.277 3.156 7.246 1 98.25 132 GLU A O 1
ATOM 1012 N N . PRO A 1 133 ? 6.859 0.956 7.113 1 97.94 133 PRO A N 1
ATOM 1013 C CA . PRO A 1 133 ? 5.441 0.592 7.215 1 97.94 133 PRO A CA 1
ATOM 1014 C C . PRO A 1 133 ? 4.785 1.123 8.484 1 97.94 133 PRO A C 1
ATOM 1016 O O . PRO A 1 133 ? 3.619 1.529 8.461 1 97.94 133 PRO A O 1
ATOM 1019 N N . LYS A 1 134 ? 5.445 1.169 9.555 1 98.69 134 LYS A N 1
ATOM 1020 C CA . LYS A 1 134 ? 4.922 1.725 10.797 1 98.69 134 LYS A CA 1
ATOM 1021 C C . LYS A 1 134 ? 4.746 3.238 10.695 1 98.69 134 LYS A C 1
ATOM 1023 O O . LYS A 1 134 ? 3.754 3.787 11.172 1 98.69 134 LYS A O 1
ATOM 1028 N N . SER A 1 135 ? 5.699 3.906 10.055 1 98.81 135 SER A N 1
ATOM 1029 C CA . SER A 1 135 ? 5.613 5.352 9.852 1 98.81 135 SER A CA 1
ATOM 1030 C C . SER A 1 135 ? 4.438 5.715 8.953 1 98.81 135 SER A C 1
ATOM 1032 O O . SER A 1 135 ? 3.758 6.719 9.195 1 98.81 135 SER A O 1
ATOM 1034 N N . ILE A 1 136 ? 4.293 4.938 7.934 1 98.38 136 ILE A N 1
ATOM 1035 C CA . ILE A 1 136 ? 3.158 5.141 7.039 1 98.38 136 ILE A CA 1
ATOM 1036 C C . ILE A 1 136 ? 1.855 4.98 7.82 1 98.38 136 ILE A C 1
ATOM 1038 O O . ILE A 1 136 ? 0.958 5.82 7.723 1 98.38 136 ILE A O 1
ATOM 1042 N N . ALA A 1 137 ? 1.723 3.934 8.68 1 98.62 137 ALA A N 1
ATOM 1043 C CA . ALA A 1 137 ? 0.53 3.709 9.492 1 98.62 137 ALA A CA 1
ATOM 1044 C C . ALA A 1 137 ? 0.292 4.871 10.445 1 98.62 137 ALA A C 1
ATOM 1046 O O . ALA A 1 137 ? -0.837 5.352 10.586 1 98.62 137 ALA A O 1
ATOM 1047 N N . GLU A 1 138 ? 1.302 5.332 11.062 1 98.75 138 GLU A N 1
ATOM 1048 C CA . GLU A 1 138 ? 1.202 6.484 11.961 1 98.75 138 GLU A CA 1
ATOM 1049 C C . GLU A 1 138 ? 0.767 7.734 11.203 1 98.75 138 GLU A C 1
ATOM 1051 O O . GLU A 1 138 ? -0.029 8.523 11.711 1 98.75 138 GLU A O 1
ATOM 1056 N N . SER A 1 139 ? 1.309 7.887 10.023 1 98.75 139 SER A N 1
ATOM 1057 C CA . SER A 1 139 ? 0.944 9.023 9.18 1 98.75 139 SER A CA 1
ATOM 1058 C C . SER A 1 139 ? -0.531 8.977 8.797 1 98.75 139 SER A C 1
ATOM 1060 O O . SER A 1 139 ? -1.21 10.008 8.797 1 98.75 139 SER A O 1
ATOM 1062 N N . MET A 1 140 ? -0.983 7.797 8.5 1 98.44 140 MET A N 1
ATOM 1063 C CA . MET A 1 140 ? -2.396 7.641 8.164 1 98.44 140 MET A CA 1
ATOM 1064 C C . MET A 1 140 ? -3.275 7.973 9.367 1 98.44 140 MET A C 1
ATOM 1066 O O . MET A 1 140 ? -4.324 8.602 9.219 1 98.44 140 MET A O 1
ATOM 1070 N N . GLN A 1 141 ? -2.873 7.555 10.531 1 98.75 141 GLN A N 1
ATOM 1071 C CA . GLN A 1 141 ? -3.602 7.891 11.75 1 98.75 14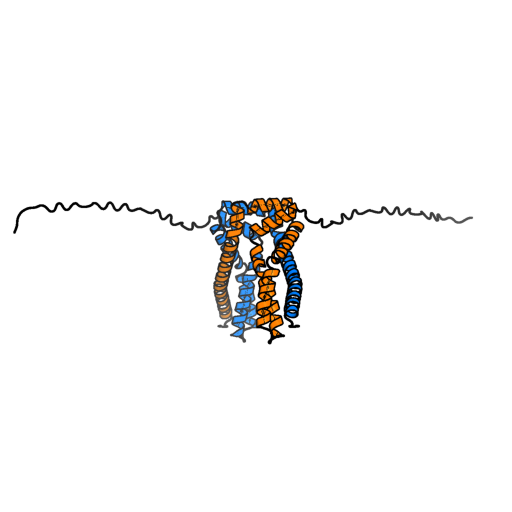1 GLN A CA 1
ATOM 1072 C C . GLN A 1 141 ? -3.623 9.398 11.977 1 98.75 141 GLN A C 1
ATOM 1074 O O . GLN A 1 141 ? -4.66 9.969 12.336 1 98.75 141 GLN A O 1
ATOM 1079 N N . PHE A 1 142 ? -2.529 10.07 11.766 1 98.88 142 PHE A N 1
ATOM 1080 C CA . PHE A 1 142 ? -2.461 11.516 11.875 1 98.88 142 PHE A CA 1
ATOM 1081 C C . PHE A 1 142 ? -3.404 12.188 10.883 1 98.88 142 PHE A C 1
ATOM 1083 O O . PHE A 1 142 ? -4.113 13.133 11.234 1 98.88 142 PHE A O 1
ATOM 1090 N N . MET A 1 143 ? -3.375 11.688 9.688 1 98.62 143 MET A N 1
ATOM 1091 C CA . MET A 1 143 ? -4.242 12.234 8.648 1 98.62 143 MET A CA 1
ATOM 1092 C C . MET A 1 143 ? -5.711 12.133 9.062 1 98.62 143 MET A C 1
ATOM 1094 O O . MET A 1 143 ? -6.477 13.078 8.875 1 98.62 143 MET A O 1
ATOM 1098 N N . ASN A 1 144 ? -6.109 11.023 9.57 1 98.44 144 ASN A N 1
ATOM 1099 C CA . ASN A 1 144 ? -7.48 10.836 10.031 1 98.44 144 ASN A CA 1
ATOM 1100 C C . ASN A 1 144 ? -7.828 11.812 11.156 1 98.44 144 ASN A C 1
ATOM 1102 O O . ASN A 1 144 ? -8.914 12.391 11.156 1 98.44 144 ASN A O 1
ATOM 1106 N N . GLN A 1 145 ? -6.953 12.008 12.062 1 98.75 145 GLN A N 1
ATOM 1107 C CA . GLN A 1 145 ? -7.176 12.961 13.148 1 98.75 145 GLN A CA 1
ATOM 1108 C C . GLN A 1 145 ? -7.277 14.383 12.609 1 98.75 145 GLN A C 1
ATOM 1110 O O . GLN A 1 145 ? -8.141 15.148 13.039 1 98.75 145 GLN A O 1
ATOM 1115 N N . TRP A 1 146 ? -6.387 14.688 11.773 1 98.88 146 TRP A N 1
ATOM 1116 C CA . TRP A 1 146 ? -6.422 16 11.133 1 98.88 146 TRP A CA 1
ATOM 1117 C C . TRP A 1 146 ? -7.762 16.234 10.438 1 98.88 146 TRP A C 1
ATOM 1119 O O . TRP A 1 146 ? -8.359 17.297 10.562 1 98.88 146 TRP A O 1
ATOM 1129 N N . ALA A 1 147 ? -8.242 15.219 9.648 1 98.69 147 ALA A N 1
ATOM 1130 C CA . ALA A 1 147 ? -9.492 15.312 8.906 1 98.69 147 ALA A CA 1
ATOM 1131 C C . ALA A 1 147 ? -10.672 15.586 9.844 1 98.69 147 ALA A C 1
ATOM 1133 O O . ALA A 1 147 ? -11.547 16.391 9.531 1 98.69 147 ALA A O 1
ATOM 1134 N N . GLN A 1 148 ? -10.688 14.945 10.945 1 98.38 148 GLN A N 1
ATOM 1135 C CA . GLN A 1 148 ? -11.758 15.133 11.914 1 98.38 148 GLN A CA 1
ATOM 1136 C C . GLN A 1 148 ? -11.766 16.562 12.445 1 98.38 148 GLN A C 1
ATOM 1138 O O . GLN A 1 148 ? -12.812 17.219 12.469 1 98.38 148 GLN A O 1
ATOM 1143 N N . LYS A 1 149 ? -10.648 17.031 12.836 1 98.75 149 LYS A N 1
ATOM 1144 C CA . LYS A 1 149 ? -10.539 18.391 13.367 1 98.75 149 LYS A CA 1
ATOM 1145 C C . LYS A 1 149 ? -10.867 19.422 12.297 1 98.75 149 LYS A C 1
ATOM 1147 O O . LYS A 1 149 ? -11.555 20.406 12.57 1 98.75 149 LYS A O 1
ATOM 1152 N N . PHE A 1 150 ? -10.391 19.156 11.102 1 98.81 150 PHE A N 1
ATOM 1153 C CA . PHE A 1 150 ? -10.609 20.078 10 1 98.81 150 PHE A CA 1
ATOM 1154 C C . PHE A 1 150 ? -12.086 20.125 9.602 1 98.81 150 PHE A C 1
ATOM 1156 O O . PHE A 1 150 ? -12.609 21.172 9.234 1 98.81 150 PHE A O 1
ATOM 1163 N N . ALA A 1 151 ? -12.75 18.953 9.648 1 98.56 151 ALA A N 1
ATOM 1164 C CA . ALA A 1 151 ? -14.18 18.906 9.375 1 98.56 151 ALA A CA 1
ATOM 1165 C C . ALA A 1 151 ? -14.961 19.781 10.344 1 98.56 151 ALA A C 1
ATOM 1167 O O . ALA A 1 151 ? -15.922 20.453 9.945 1 98.56 151 ALA A O 1
ATOM 1168 N N . GLU A 1 152 ? -14.555 19.781 11.586 1 98.5 152 GLU A N 1
ATOM 1169 C CA . GLU A 1 152 ? -15.18 20.641 12.578 1 98.5 152 GLU A CA 1
ATOM 1170 C C . GLU A 1 152 ? -14.961 22.109 12.234 1 98.5 152 GLU A C 1
ATOM 1172 O O . GLU A 1 152 ? -15.891 22.922 12.336 1 98.5 152 GLU A O 1
ATOM 1177 N N . GLU A 1 153 ? -13.758 22.406 11.867 1 98.81 153 GLU A N 1
ATOM 1178 C CA . GLU A 1 153 ? -13.445 23.781 11.461 1 98.81 153 GLU A CA 1
ATOM 1179 C C . GLU A 1 153 ? -14.273 24.188 10.242 1 98.81 153 GLU A C 1
ATOM 1181 O O . GLU A 1 153 ? -14.812 25.297 10.203 1 98.81 153 GLU A O 1
ATOM 1186 N N . VAL A 1 154 ? -14.375 23.344 9.25 1 98.88 154 VAL A N 1
ATOM 1187 C CA . VAL A 1 154 ? -15.125 23.609 8.031 1 98.88 154 VAL A CA 1
ATOM 1188 C C . VAL A 1 154 ? -16.594 23.812 8.367 1 98.88 154 VAL A C 1
ATOM 1190 O O . VAL A 1 154 ? -17.234 24.734 7.852 1 98.88 154 VAL A O 1
ATOM 1193 N N . ASN A 1 155 ? -17.125 22.969 9.234 1 98.62 155 ASN A N 1
ATOM 1194 C CA . ASN A 1 155 ? -18.5 23.125 9.688 1 98.62 155 ASN A CA 1
ATOM 1195 C C . ASN A 1 155 ? -18.719 24.5 10.32 1 98.62 155 A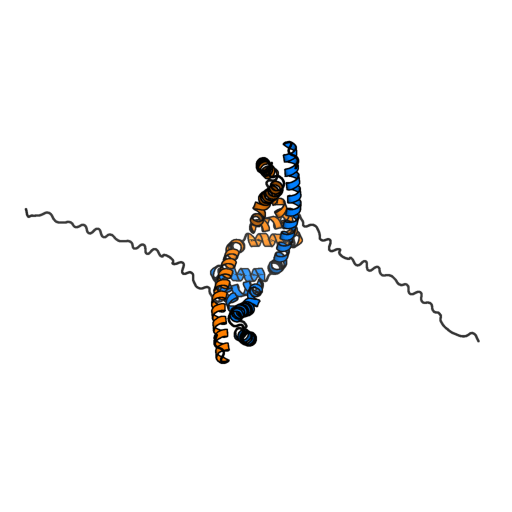SN A C 1
ATOM 1197 O O . ASN A 1 155 ? -19.719 25.172 10.039 1 98.62 155 ASN A O 1
ATOM 1201 N N . GLY A 1 156 ? -17.812 24.859 11.164 1 98.62 156 GLY A N 1
ATOM 1202 C CA . GLY A 1 156 ? -17.875 26.172 11.766 1 98.62 156 GLY A CA 1
ATOM 1203 C C . GLY A 1 156 ? -17.859 27.297 10.742 1 98.62 156 GLY A C 1
ATOM 1204 O O . GLY A 1 156 ? -18.609 28.266 10.859 1 98.62 156 GLY A O 1
ATOM 1205 N N . GLU A 1 157 ? -17.016 27.172 9.727 1 98.75 157 GLU A N 1
ATOM 1206 C CA . GLU A 1 157 ? -16.922 28.172 8.672 1 98.75 157 GLU A CA 1
ATOM 1207 C C . GLU A 1 157 ? -18.219 28.266 7.883 1 98.75 157 GLU A C 1
ATOM 1209 O O . GLU A 1 157 ? -18.656 29.359 7.531 1 98.75 157 GLU A O 1
ATOM 1214 N N . PHE A 1 158 ? -18.781 27.125 7.547 1 98.69 158 PHE A N 1
ATOM 1215 C CA . PHE A 1 158 ? -20.062 27.125 6.871 1 98.69 158 PHE A CA 1
ATOM 1216 C C . PHE A 1 158 ? -21.094 27.906 7.668 1 98.69 158 PHE A C 1
ATOM 1218 O O . PHE A 1 158 ? -21.766 28.797 7.133 1 98.69 158 PHE A O 1
ATOM 1225 N N . ARG A 1 159 ? -21.234 27.625 8.953 1 98.12 159 ARG A N 1
ATOM 1226 C CA . ARG A 1 159 ? -22.234 28.266 9.805 1 98.12 159 ARG A CA 1
ATOM 1227 C C . ARG A 1 159 ? -21.984 29.766 9.922 1 98.12 159 ARG A C 1
ATOM 1229 O O . ARG A 1 159 ? -22.922 30.562 9.875 1 98.12 159 ARG A O 1
ATOM 1236 N N . ALA A 1 160 ? -20.781 30.125 10.031 1 98.38 160 ALA A N 1
ATOM 1237 C CA . ALA A 1 160 ? -20.422 31.531 10.125 1 98.38 160 ALA A CA 1
ATOM 1238 C C . ALA A 1 160 ? -20.812 32.281 8.844 1 98.38 160 ALA A C 1
ATOM 1240 O O . ALA A 1 160 ? -21.375 33.375 8.898 1 98.38 160 ALA A O 1
ATOM 1241 N N . GLU A 1 161 ? -20.484 31.688 7.711 1 98.31 161 GLU A N 1
ATOM 1242 C CA . GLU A 1 161 ? -20.797 32.344 6.43 1 98.31 161 GLU A CA 1
ATOM 1243 C C . GLU A 1 161 ? -22.297 32.406 6.191 1 98.31 161 GLU A C 1
ATOM 1245 O O . GLU A 1 161 ? -22.781 33.406 5.633 1 98.31 161 GLU A O 1
ATOM 1250 N N . MET A 1 162 ? -23.016 31.375 6.605 1 98.19 162 MET A N 1
ATOM 1251 C CA . MET A 1 162 ? -24.469 31.391 6.48 1 98.19 162 MET A CA 1
ATOM 1252 C C . MET A 1 162 ? -25.094 32.469 7.367 1 98.19 162 MET A C 1
ATOM 1254 O O . MET A 1 162 ? -26.016 33.156 6.953 1 98.19 162 MET A O 1
ATOM 1258 N N . ARG A 1 163 ? -24.578 32.625 8.555 1 97.69 163 ARG A N 1
ATOM 1259 C CA . ARG A 1 163 ? -25.047 33.656 9.461 1 97.69 163 ARG A CA 1
ATOM 1260 C C . ARG A 1 163 ? -24.844 35.062 8.852 1 97.69 163 ARG A C 1
ATOM 1262 O O . ARG A 1 163 ? -25.719 35.906 8.992 1 97.69 163 ARG A O 1
ATOM 1269 N N . LYS A 1 164 ? -23.797 35.219 8.164 1 97.31 164 LYS A N 1
ATOM 1270 C CA . LYS A 1 164 ? -23.531 36.5 7.504 1 97.31 164 LYS A CA 1
ATOM 1271 C C . LYS A 1 164 ? -24.609 36.812 6.453 1 97.31 164 LYS A C 1
ATOM 1273 O O . LYS A 1 164 ? -24.875 37.969 6.148 1 97.31 164 LYS A O 1
ATOM 1278 N N . ARG A 1 165 ? -25.188 35.781 5.965 1 96 165 ARG A N 1
ATOM 1279 C CA . ARG A 1 165 ? -26.203 35.906 4.918 1 96 165 ARG A CA 1
ATOM 1280 C C . ARG A 1 165 ? -27.594 35.969 5.516 1 96 165 ARG A C 1
ATOM 1282 O O . ARG A 1 165 ? -28.594 36.031 4.785 1 96 165 ARG A O 1
ATOM 1289 N N . GLY A 1 166 ? -27.625 36 6.797 1 95.88 166 GLY A N 1
ATOM 1290 C CA . GLY A 1 166 ? -28.891 36.062 7.492 1 95.88 166 GLY A CA 1
ATOM 1291 C C . GLY A 1 166 ? -29.609 34.719 7.562 1 95.88 166 GLY A C 1
ATOM 1292 O O . GLY A 1 166 ? -30.828 34.688 7.734 1 95.88 166 GLY A O 1
ATOM 1293 N N . LYS A 1 167 ? -28.875 33.656 7.305 1 95.44 167 LYS A N 1
ATOM 1294 C CA . LYS A 1 167 ? -29.422 32.281 7.285 1 95.44 167 LYS A CA 1
ATOM 1295 C C . LYS A 1 167 ? -28.781 31.422 8.367 1 95.44 167 LYS A C 1
ATOM 1297 O O . LYS A 1 167 ? -27.734 30.812 8.141 1 95.44 167 LYS A O 1
ATOM 1302 N N . ASN A 1 168 ? -29.453 31.312 9.508 1 91.88 168 ASN A N 1
ATOM 1303 C CA . ASN A 1 168 ? -28.906 30.578 10.641 1 91.88 168 ASN A CA 1
ATOM 1304 C C . ASN A 1 168 ? -29.156 29.078 10.523 1 91.88 168 ASN A C 1
ATOM 1306 O O . ASN A 1 168 ? -30.297 28.656 10.367 1 91.88 168 ASN A O 1
ATOM 1310 N N . ILE A 1 169 ? -28.078 28.453 10.539 1 93.06 169 ILE A N 1
ATOM 1311 C CA . ILE A 1 169 ? -28.172 26.984 10.508 1 93.06 169 ILE A CA 1
ATOM 1312 C C . ILE A 1 169 ? -27.344 26.406 11.648 1 93.06 169 ILE A C 1
ATOM 1314 O O . ILE A 1 169 ? -26.406 27.047 12.141 1 93.06 169 ILE A O 1
ATOM 1318 N N . MET B 1 1 ? 24.891 -16.484 88.812 1 25.83 1 MET B N 1
ATOM 1319 C CA . MET B 1 1 ? 25.797 -16.078 87.75 1 25.83 1 MET B CA 1
ATOM 1320 C C . MET B 1 1 ? 25 -15.648 86.5 1 25.83 1 MET B C 1
ATOM 1322 O O . MET B 1 1 ? 24.031 -16.312 86.125 1 25.83 1 MET B O 1
ATOM 1326 N N . LYS B 1 2 ? 25.094 -14.305 86.25 1 32.62 2 LYS B N 1
ATOM 1327 C CA . LYS B 1 2 ? 24.656 -13.398 85.188 1 32.62 2 LYS B CA 1
ATOM 1328 C C . LYS B 1 2 ? 24.797 -14.039 83.812 1 32.62 2 LYS B C 1
ATOM 1330 O O . LYS B 1 2 ? 25.891 -14.445 83.438 1 32.62 2 LYS B O 1
ATOM 1335 N N . TYR B 1 3 ? 23.766 -14.758 83.375 1 27.02 3 TYR B N 1
ATOM 1336 C CA . TYR B 1 3 ? 23.312 -15.242 82.062 1 27.02 3 TYR B CA 1
ATOM 1337 C C . TYR B 1 3 ? 23.766 -14.305 80.938 1 27.02 3 TYR B C 1
ATOM 1339 O O . TYR B 1 3 ? 23.875 -13.094 81.188 1 27.02 3 TYR B O 1
ATOM 1347 N N . LEU B 1 4 ? 24.125 -14.75 79.812 1 26.16 4 LEU B N 1
ATOM 1348 C CA . LEU B 1 4 ? 24.844 -14.656 78.562 1 26.16 4 LEU B CA 1
ATOM 1349 C C . LEU B 1 4 ? 24.344 -13.477 77.75 1 26.16 4 LEU B C 1
ATOM 1351 O O . LEU B 1 4 ? 25.141 -12.641 77.312 1 26.16 4 LEU B O 1
ATOM 1355 N N . SER B 1 5 ? 23.453 -13.617 76.625 1 27.09 5 SER B N 1
ATOM 1356 C CA . SER B 1 5 ? 23.656 -13.445 75.188 1 27.09 5 SER B CA 1
ATOM 1357 C C . SER B 1 5 ? 23.469 -11.992 74.75 1 27.09 5 SER B C 1
ATOM 1359 O O . SER B 1 5 ? 22.797 -11.227 75.438 1 27.09 5 SER B O 1
ATOM 1361 N N . LYS B 1 6 ? 24.266 -11.547 73.5 1 28.83 6 LYS B N 1
ATOM 1362 C CA . LYS B 1 6 ? 24.859 -10.656 72.5 1 28.83 6 LYS B CA 1
ATOM 1363 C C . LYS B 1 6 ? 23.766 -9.992 71.625 1 28.83 6 LYS B C 1
ATOM 1365 O O . LYS B 1 6 ? 23.172 -10.625 70.75 1 28.83 6 LYS B O 1
ATOM 1370 N N . ALA B 1 7 ? 22.812 -9.281 72.125 1 28.42 7 ALA B N 1
ATOM 1371 C CA . ALA B 1 7 ? 21.828 -8.453 71.438 1 28.42 7 ALA B CA 1
ATOM 1372 C C . ALA B 1 7 ? 22.516 -7.473 70.5 1 28.42 7 ALA B C 1
ATOM 1374 O O . ALA B 1 7 ? 22.953 -6.395 70.938 1 28.42 7 ALA B O 1
ATOM 1375 N N . LEU B 1 8 ? 23.688 -7.949 69.812 1 27.8 8 LEU B N 1
ATOM 1376 C CA . LEU B 1 8 ? 24.328 -7.004 68.938 1 27.8 8 LEU B CA 1
ATOM 1377 C C . LEU B 1 8 ? 23.344 -6.461 67.875 1 27.8 8 LEU B C 1
ATOM 1379 O O . LEU B 1 8 ? 22.812 -7.223 67.062 1 27.8 8 LEU B O 1
ATOM 1383 N N . LEU B 1 9 ? 22.422 -5.625 68.25 1 29.48 9 LEU B N 1
ATOM 1384 C CA . LEU B 1 9 ? 21.516 -4.855 67.375 1 29.48 9 LEU B CA 1
ATOM 1385 C C . LEU B 1 9 ? 22.297 -4.121 66.312 1 29.48 9 LEU B C 1
ATOM 1387 O O . LEU B 1 9 ? 23.031 -3.162 66.562 1 29.48 9 LEU B O 1
ATOM 1391 N N . ALA B 1 10 ? 23.078 -4.898 65.375 1 30.44 10 ALA B N 1
ATOM 1392 C CA . ALA B 1 10 ? 23.766 -4.254 64.25 1 30.44 10 ALA B CA 1
ATOM 1393 C C . ALA B 1 10 ? 22.812 -3.359 63.5 1 30.44 10 ALA B C 1
ATOM 1395 O O . ALA B 1 10 ? 21.719 -3.789 63.094 1 30.44 10 ALA B O 1
ATOM 1396 N N . ALA B 1 11 ? 22.75 -2.102 63.781 1 30.17 11 ALA B N 1
ATOM 1397 C CA . ALA B 1 11 ? 22.203 -0.991 63 1 30.17 11 ALA B CA 1
ATOM 1398 C C . ALA B 1 11 ? 22.641 -1.069 61.562 1 30.17 11 ALA B C 1
ATOM 1400 O O . ALA B 1 11 ? 23.828 -0.965 61.25 1 30.17 11 ALA B O 1
ATOM 1401 N N . ALA B 1 12 ? 22.188 -2.115 60.781 1 31.42 12 ALA B N 1
ATOM 1402 C CA . ALA B 1 12 ? 22.438 -2.166 59.312 1 31.42 12 ALA B CA 1
ATOM 1403 C C . ALA B 1 12 ? 22.172 -0.808 58.688 1 31.42 12 ALA B C 1
ATOM 1405 O O . ALA B 1 12 ? 21.094 -0.236 58.844 1 31.42 12 ALA B O 1
ATOM 1406 N N . LEU B 1 13 ? 23.203 0.047 58.625 1 32.44 13 LEU B N 1
ATOM 1407 C CA . LEU B 1 13 ? 23.312 1.231 57.781 1 32.44 13 LEU B CA 1
ATOM 1408 C C . LEU B 1 13 ? 22.859 0.931 56.375 1 32.44 13 LEU B C 1
ATOM 1410 O O . LEU B 1 13 ? 23.453 0.114 55.656 1 32.44 13 LEU B O 1
ATOM 1414 N N . VAL B 1 14 ? 21.562 0.668 56.156 1 34.94 14 VAL B N 1
ATOM 1415 C CA . VAL B 1 14 ? 21 0.592 54.812 1 34.94 14 VAL B CA 1
ATOM 1416 C C . VAL B 1 14 ? 21.438 1.814 54 1 34.94 14 VAL B C 1
ATOM 1418 O O . VAL B 1 14 ? 21.031 2.939 54.312 1 34.94 14 VAL B O 1
ATOM 1421 N N . PHE B 1 15 ? 22.797 1.962 53.688 1 34.81 15 PHE B N 1
ATOM 1422 C CA . PHE B 1 15 ? 23.156 2.926 52.656 1 34.81 15 PHE B CA 1
ATOM 1423 C C . PHE B 1 15 ? 22.281 2.758 51.438 1 34.81 15 PHE B C 1
ATOM 1425 O O . PHE B 1 15 ? 22.312 1.706 50.781 1 34.81 15 PHE B O 1
ATOM 1432 N N . GLY B 1 16 ? 21.078 3.258 51.469 1 34.59 16 GLY B N 1
ATOM 1433 C CA . GLY B 1 16 ? 20.281 3.457 50.281 1 34.59 16 GLY B CA 1
ATOM 1434 C C . GLY B 1 16 ? 21.062 4.062 49.125 1 34.59 16 GLY B C 1
ATOM 1435 O O . GLY B 1 16 ? 21.484 5.223 49.188 1 34.59 16 GLY B O 1
ATOM 1436 N N . VAL B 1 17 ? 22.016 3.309 48.594 1 38.12 17 VAL B N 1
ATOM 1437 C CA . VAL B 1 17 ? 22.547 3.725 47.312 1 38.12 17 VAL B CA 1
ATOM 1438 C C . VAL B 1 17 ? 21.406 4.133 46.375 1 38.12 17 VAL B C 1
ATOM 1440 O O . VAL B 1 17 ? 20.547 3.312 46.062 1 38.12 17 VAL B O 1
ATOM 1443 N N . ALA B 1 18 ? 20.953 5.418 46.531 1 36.94 18 ALA B N 1
ATOM 1444 C CA . ALA B 1 18 ? 20.156 6.016 45.469 1 36.94 18 ALA B CA 1
ATOM 1445 C C . ALA B 1 18 ? 20.75 5.719 44.094 1 36.94 18 ALA B C 1
ATOM 1447 O O . ALA B 1 18 ? 21.828 6.211 43.781 1 36.94 18 ALA B O 1
ATOM 1448 N N . LEU B 1 19 ? 20.703 4.445 43.656 1 37.59 19 LEU B N 1
ATOM 1449 C CA . LEU B 1 19 ? 20.859 4.289 42.219 1 37.59 19 LEU B CA 1
ATOM 1450 C C . LEU B 1 19 ? 20.094 5.363 41.469 1 37.59 19 LEU B C 1
ATOM 1452 O O . LEU B 1 19 ? 18.859 5.406 41.531 1 37.59 19 LEU B O 1
ATOM 1456 N N . VAL B 1 20 ? 20.547 6.633 41.562 1 38.91 20 VAL B N 1
ATOM 1457 C CA . VAL B 1 20 ? 20.094 7.539 40.5 1 38.91 20 VAL B CA 1
ATOM 1458 C C . VAL B 1 20 ? 20.094 6.812 39.156 1 38.91 20 VAL B C 1
ATOM 1460 O O . VAL B 1 20 ? 21.156 6.535 38.594 1 38.91 20 VAL B O 1
ATOM 1463 N N . GLY B 1 21 ? 19.375 5.699 39.062 1 38.41 21 GLY B N 1
ATOM 1464 C CA . GLY B 1 21 ? 19.125 5.281 37.688 1 38.41 21 GLY B CA 1
ATOM 1465 C C . GLY B 1 21 ? 18.906 6.441 36.75 1 38.41 21 GLY B C 1
ATOM 1466 O O . GLY B 1 21 ? 18.016 7.27 36.969 1 38.41 21 GLY B O 1
ATOM 1467 N N . HIS B 1 22 ? 19.984 7.066 36.219 1 39.34 22 HIS B N 1
ATOM 1468 C CA . HIS B 1 22 ? 19.766 7.812 35 1 39.34 22 HIS B CA 1
ATOM 1469 C C . HIS B 1 22 ? 18.703 7.145 34.125 1 39.34 22 HIS B C 1
ATOM 1471 O O . HIS B 1 22 ? 18.953 6.117 33.5 1 39.34 22 HIS B O 1
ATOM 1477 N N . GLN B 1 23 ? 17.578 6.965 34.625 1 38.59 23 GLN B N 1
ATOM 1478 C CA . GLN B 1 23 ? 16.594 6.777 33.562 1 38.59 23 GLN B CA 1
ATOM 1479 C C . GLN B 1 23 ? 16.828 7.77 32.438 1 38.59 23 GLN B C 1
ATOM 1481 O O . GLN B 1 23 ? 16.625 8.977 32.594 1 38.59 23 GLN B O 1
ATOM 1486 N N . ALA B 1 24 ? 17.938 7.668 31.672 1 39.06 24 ALA B N 1
ATOM 1487 C CA . ALA B 1 24 ? 17.859 8.352 30.391 1 39.06 24 ALA B CA 1
ATOM 1488 C C . ALA B 1 24 ? 16.422 8.438 29.891 1 39.06 24 ALA B C 1
ATOM 1490 O O . ALA B 1 24 ? 15.82 7.418 29.547 1 39.06 24 ALA B O 1
ATOM 1491 N N . GLN B 1 25 ? 15.547 9.102 30.641 1 40.22 25 GLN B N 1
ATOM 1492 C CA . GLN B 1 25 ? 14.336 9.477 29.922 1 40.22 25 GLN B CA 1
ATOM 1493 C C . GLN B 1 25 ? 14.586 9.531 28.406 1 40.22 25 GLN B C 1
ATOM 1495 O O . GLN B 1 25 ? 15.445 10.281 27.938 1 40.22 25 GLN B O 1
ATOM 1500 N N . ALA B 1 26 ? 14.727 8.484 27.828 1 41.28 26 ALA B N 1
ATOM 1501 C CA . ALA B 1 26 ? 14.617 8.578 26.375 1 41.28 26 ALA B CA 1
ATOM 1502 C C . ALA B 1 26 ? 13.82 9.812 25.953 1 41.28 26 ALA B C 1
ATOM 1504 O O . ALA B 1 26 ? 12.594 9.836 26.078 1 41.28 26 ALA B O 1
ATOM 1505 N N . GLN B 1 27 ? 14.008 11.039 26.5 1 42.16 27 GLN B N 1
ATOM 1506 C CA . GLN B 1 27 ? 13.406 12.266 25.984 1 42.16 27 GLN B CA 1
ATOM 1507 C C . GLN B 1 27 ? 13.078 12.125 24.5 1 42.16 27 GLN B C 1
ATOM 1509 O O . GLN B 1 27 ? 13.969 11.875 23.688 1 42.16 27 GLN B O 1
ATOM 1514 N N . THR B 1 28 ? 12.109 11.438 24.094 1 51.75 28 THR B N 1
ATOM 1515 C CA . THR B 1 28 ? 11.703 11.477 22.688 1 51.75 28 THR B CA 1
ATOM 1516 C C . THR B 1 28 ? 12.055 12.828 22.062 1 51.75 28 THR B C 1
ATOM 1518 O O . THR B 1 28 ? 11.406 13.836 22.359 1 51.75 28 THR B O 1
ATOM 1521 N N . LYS B 1 29 ? 13.328 13.359 22 1 64.94 29 LYS B N 1
ATOM 1522 C CA . LYS B 1 29 ? 13.883 14.594 21.453 1 64.94 29 LYS B CA 1
ATOM 1523 C C . LYS B 1 29 ? 13.172 14.992 20.172 1 64.94 29 LYS B C 1
ATOM 1525 O O . LYS B 1 29 ? 12.906 14.148 19.312 1 64.94 29 LYS B O 1
ATOM 1530 N N . GLN B 1 30 ? 12.5 16.234 20.188 1 89.44 30 GLN B N 1
ATOM 1531 C CA . GLN B 1 30 ? 11.938 16.859 19 1 89.44 30 GLN B CA 1
ATOM 1532 C C . GLN B 1 30 ? 12.914 16.781 17.828 1 89.44 30 GLN B C 1
ATOM 1534 O O . GLN B 1 30 ? 14.109 17.047 18 1 89.44 30 GLN B O 1
ATOM 1539 N N . PRO B 1 31 ? 12.43 16.266 16.734 1 96.62 31 PRO B N 1
ATOM 1540 C CA . PRO B 1 31 ? 13.328 16.188 15.578 1 96.62 31 PRO B CA 1
ATOM 1541 C C . PRO B 1 31 ? 13.906 17.562 15.211 1 96.62 31 PRO B C 1
ATOM 1543 O O . PRO B 1 31 ? 13.25 18.578 15.406 1 96.62 31 PRO B O 1
ATOM 1546 N N . SER B 1 32 ? 15.125 17.625 14.75 1 96.81 32 SER B N 1
ATOM 1547 C CA . SER B 1 32 ? 15.766 18.859 14.312 1 96.81 32 SER B CA 1
ATOM 1548 C C . SER B 1 32 ? 15.102 19.406 13.055 1 96.81 32 SER B C 1
ATOM 1550 O O . SER B 1 32 ? 14.461 18.672 12.305 1 96.81 32 SER B O 1
ATOM 1552 N N . PRO B 1 33 ? 15.281 20.719 12.844 1 97.5 33 PRO B N 1
ATOM 1553 C CA . PRO B 1 33 ? 14.773 21.281 11.602 1 97.5 33 PRO B CA 1
ATOM 1554 C C . PRO B 1 33 ? 15.367 20.625 10.359 1 97.5 33 PRO B C 1
ATOM 1556 O O . PRO B 1 33 ? 14.672 20.469 9.352 1 97.5 33 PRO B O 1
ATOM 1559 N N . ALA B 1 34 ? 16.594 20.25 10.461 1 98.31 34 ALA B N 1
ATOM 1560 C CA . ALA B 1 34 ? 17.234 19.578 9.336 1 98.31 34 ALA B CA 1
ATOM 1561 C C . ALA B 1 34 ? 16.625 18.203 9.078 1 98.31 34 ALA B C 1
ATOM 1563 O O . ALA B 1 34 ? 16.469 17.797 7.926 1 98.31 34 ALA B O 1
ATOM 1564 N N . ALA B 1 35 ? 16.297 17.5 10.133 1 98.56 35 ALA B N 1
ATOM 1565 C CA . ALA B 1 35 ? 15.617 16.219 10 1 98.56 35 ALA B CA 1
ATOM 1566 C C . ALA B 1 35 ? 14.25 16.375 9.336 1 98.56 35 ALA B C 1
ATOM 1568 O O . ALA B 1 35 ? 13.891 15.625 8.438 1 98.56 35 ALA B O 1
ATOM 1569 N N . ILE B 1 36 ? 13.562 17.406 9.766 1 98.75 36 ILE B N 1
ATOM 1570 C CA . ILE B 1 36 ? 12.234 17.672 9.219 1 98.75 36 ILE B CA 1
ATOM 1571 C C . ILE B 1 36 ? 12.344 18.016 7.738 1 98.75 36 ILE B C 1
ATOM 1573 O O . ILE B 1 36 ? 11.562 17.547 6.918 1 98.75 36 ILE B O 1
ATOM 1577 N N . ALA B 1 37 ? 13.289 18.812 7.352 1 98.75 37 ALA B N 1
ATOM 1578 C CA . ALA B 1 37 ? 13.484 19.203 5.957 1 98.75 37 ALA B CA 1
ATOM 1579 C C . ALA B 1 37 ? 13.805 17.984 5.09 1 98.75 37 ALA B C 1
ATOM 1581 O O . ALA B 1 37 ? 13.266 17.844 3.984 1 98.75 37 ALA B O 1
ATOM 1582 N N . SER B 1 38 ? 14.688 17.109 5.594 1 98.88 38 SER B N 1
ATOM 1583 C CA . SER B 1 38 ? 15.016 15.891 4.855 1 98.88 38 SER B CA 1
ATOM 1584 C C . SER B 1 38 ? 13.797 14.977 4.738 1 98.88 38 SER B C 1
ATOM 1586 O O . SER B 1 38 ? 13.57 14.367 3.689 1 98.88 38 SER B O 1
ATOM 1588 N N . ALA B 1 39 ? 13.016 14.883 5.793 1 98.94 39 ALA B N 1
ATOM 1589 C CA . ALA B 1 39 ? 11.781 14.094 5.75 1 98.94 39 ALA B CA 1
ATOM 1590 C C . ALA B 1 39 ? 10.812 14.648 4.707 1 98.94 39 ALA B C 1
ATOM 1592 O O . ALA B 1 39 ? 10.227 13.891 3.932 1 98.94 39 ALA B O 1
ATOM 1593 N N . LYS B 1 40 ? 10.68 15.938 4.645 1 98.88 40 LYS B N 1
ATOM 1594 C CA . LYS B 1 40 ? 9.82 16.562 3.645 1 98.88 40 LYS B CA 1
ATOM 1595 C C . LYS B 1 40 ? 10.305 16.266 2.23 1 98.88 40 LYS B C 1
ATOM 1597 O O . LYS B 1 40 ? 9.5 15.984 1.341 1 98.88 40 LYS B O 1
ATOM 1602 N N . GLU B 1 41 ? 11.578 16.328 2.043 1 98.88 41 GLU B N 1
ATOM 1603 C CA . GLU B 1 41 ? 12.148 16.031 0.731 1 98.88 41 GLU B CA 1
ATOM 1604 C C . GLU B 1 41 ? 11.875 14.586 0.326 1 98.88 41 GLU B C 1
ATOM 1606 O O . GLU B 1 41 ? 11.539 14.312 -0.828 1 98.88 41 GLU B O 1
ATOM 1611 N N . ILE B 1 42 ? 12.023 13.648 1.276 1 98.94 42 ILE B N 1
ATOM 1612 C CA . ILE B 1 42 ? 11.734 12.242 1.009 1 98.94 42 ILE B CA 1
ATOM 1613 C C . ILE B 1 42 ? 10.273 12.086 0.603 1 98.94 42 ILE B C 1
ATOM 1615 O O . ILE B 1 42 ? 9.961 11.414 -0.385 1 98.94 42 ILE B O 1
ATOM 1619 N N . LEU B 1 43 ? 9.391 12.719 1.342 1 98.88 43 LEU B N 1
ATOM 1620 C CA . LEU B 1 43 ? 7.957 12.617 1.068 1 98.88 43 LEU B CA 1
ATOM 1621 C C . LEU B 1 43 ? 7.621 13.219 -0.29 1 98.88 43 LEU B C 1
ATOM 1623 O O . LEU B 1 43 ? 6.746 12.719 -0.999 1 98.88 43 LEU B O 1
ATOM 1627 N N . GLU B 1 44 ? 8.312 14.289 -0.701 1 98.56 44 GLU B N 1
ATOM 1628 C CA . GLU B 1 44 ? 8.141 14.891 -2.021 1 98.56 44 GLU B CA 1
ATOM 1629 C C . GLU B 1 44 ? 8.633 13.945 -3.121 1 98.56 44 GLU B C 1
ATOM 1631 O O . GLU B 1 44 ? 7.953 13.766 -4.133 1 98.56 44 GLU B O 1
ATOM 1636 N N . LEU B 1 45 ? 9.789 13.344 -2.895 1 98.62 45 LEU B N 1
ATOM 1637 C CA . LEU B 1 45 ? 10.336 12.398 -3.857 1 98.62 45 LEU B CA 1
ATOM 1638 C C . LEU B 1 45 ? 9.406 11.203 -4.035 1 98.62 45 LEU B C 1
ATOM 1640 O O . LEU B 1 45 ? 9.281 10.664 -5.137 1 98.62 45 LEU B O 1
ATOM 1644 N N . LYS B 1 46 ? 8.734 10.844 -3.018 1 98.31 46 LYS B N 1
ATOM 1645 C CA . LYS B 1 46 ? 7.82 9.711 -3.041 1 98.31 46 LYS B CA 1
ATOM 1646 C C . LYS B 1 46 ? 6.438 10.133 -3.523 1 98.31 46 LYS B C 1
ATOM 1648 O O . LYS B 1 46 ? 5.535 9.297 -3.643 1 98.31 46 LYS B O 1
ATOM 1653 N N . ARG B 1 47 ? 6.246 11.414 -3.764 1 97.69 47 ARG B N 1
ATOM 1654 C CA . ARG B 1 47 ? 4.988 11.992 -4.238 1 97.69 47 ARG B CA 1
ATOM 1655 C C . ARG B 1 47 ? 3.855 11.719 -3.258 1 97.69 47 ARG B C 1
ATOM 1657 O O . ARG B 1 47 ? 2.729 11.43 -3.666 1 97.69 47 ARG B O 1
ATOM 1664 N N . ALA B 1 48 ? 4.176 11.875 -1.939 1 97.38 48 ALA B N 1
ATOM 1665 C CA . ALA B 1 48 ? 3.197 11.617 -0.886 1 97.38 48 ALA B CA 1
ATOM 1666 C C . ALA B 1 48 ? 2.055 12.625 -0.939 1 97.38 48 ALA B C 1
ATOM 1668 O O . ALA B 1 48 ? 0.932 12.328 -0.529 1 97.38 48 ALA B O 1
ATOM 1669 N N . GLY B 1 49 ? 2.33 13.797 -1.458 1 97.5 49 GLY B N 1
ATOM 1670 C CA . GLY B 1 49 ? 1.326 14.844 -1.54 1 97.5 49 GLY B CA 1
ATOM 1671 C C . GLY B 1 49 ? 0.096 14.438 -2.328 1 97.5 49 GLY B C 1
ATOM 1672 O O . GLY B 1 49 ? -0.999 14.953 -2.092 1 97.5 49 GLY B O 1
ATOM 1673 N N . GLY B 1 50 ? 0.268 13.555 -3.316 1 97.38 50 GLY B N 1
ATOM 1674 C CA . GLY B 1 50 ? -0.863 13.07 -4.09 1 97.38 50 GLY B CA 1
ATOM 1675 C C . GLY B 1 50 ? -1.927 12.406 -3.238 1 97.38 50 GLY B C 1
ATOM 1676 O O . GLY B 1 50 ? -3.109 12.422 -3.586 1 97.38 50 GLY B O 1
ATOM 1677 N N . ILE B 1 51 ? -1.578 11.883 -2.115 1 96.19 51 ILE B N 1
ATOM 1678 C CA . ILE B 1 51 ? -2.482 11.141 -1.246 1 96.19 51 ILE B CA 1
ATOM 1679 C C . ILE B 1 51 ? -3.471 12.102 -0.584 1 96.19 51 ILE B C 1
ATOM 1681 O O . ILE B 1 51 ? -4.625 11.742 -0.348 1 96.19 51 ILE B O 1
ATOM 1685 N N . TYR B 1 52 ? -3.035 13.328 -0.26 1 97.81 52 TYR B N 1
ATOM 1686 C CA . TYR B 1 52 ? -3.912 14.203 0.511 1 97.81 52 TYR B CA 1
ATOM 1687 C C . TYR B 1 52 ? -4.266 15.453 -0.282 1 97.81 52 TYR B C 1
ATOM 1689 O O . TYR B 1 52 ? -4.848 16.391 0.26 1 97.81 52 TYR B O 1
ATOM 1697 N N . ALA B 1 53 ? -3.904 15.508 -1.614 1 97.44 53 ALA B N 1
ATOM 1698 C CA . ALA B 1 53 ? -4.082 16.688 -2.459 1 97.44 53 ALA B CA 1
ATOM 1699 C C . ALA B 1 53 ? -5.543 17.125 -2.484 1 97.44 53 ALA B C 1
ATOM 1701 O O . ALA B 1 53 ? -5.836 18.328 -2.582 1 97.44 53 ALA B O 1
ATOM 1702 N N . GLN B 1 54 ? -6.426 16.156 -2.318 1 97.88 54 GLN B N 1
ATOM 1703 C CA . GLN B 1 54 ? -7.848 16.469 -2.434 1 97.88 54 GLN B CA 1
ATOM 1704 C C . GLN B 1 54 ? -8.523 16.469 -1.064 1 97.88 54 GLN B C 1
ATOM 1706 O O . GLN B 1 54 ? -9.75 16.453 -0.973 1 97.88 54 GLN B O 1
ATOM 1711 N N . ALA B 1 55 ? -7.781 16.516 -0.037 1 98.62 55 ALA B N 1
ATOM 1712 C CA . ALA B 1 55 ? -8.352 16.391 1.303 1 98.62 55 ALA B CA 1
ATOM 1713 C C . ALA B 1 55 ? -9.281 17.547 1.613 1 98.62 55 ALA B C 1
ATOM 1715 O O . ALA B 1 55 ? -10.398 17.359 2.094 1 98.62 55 ALA B O 1
ATOM 1716 N N . VAL B 1 56 ? -8.906 18.797 1.317 1 98.75 56 VAL B N 1
ATOM 1717 C CA . VAL B 1 56 ? -9.664 19.984 1.683 1 98.75 56 VAL B CA 1
ATOM 1718 C C . VAL B 1 56 ? -10.984 20.031 0.907 1 98.75 56 VAL B C 1
ATOM 1720 O O . VAL B 1 56 ? -12.062 20.062 1.503 1 98.75 56 VAL B O 1
ATOM 1723 N N . PRO B 1 57 ? -10.977 19.938 -0.487 1 98.5 57 PRO B N 1
ATOM 1724 C CA . PRO B 1 57 ? -12.258 19.953 -1.2 1 98.5 57 PRO B CA 1
ATOM 1725 C C . PRO B 1 57 ? -13.172 18.797 -0.823 1 98.5 57 PRO B C 1
ATOM 1727 O O . PRO B 1 57 ? -14.391 18.953 -0.765 1 98.5 57 PRO B O 1
ATOM 1730 N N . ASN B 1 58 ? -12.641 17.609 -0.559 1 98.69 58 ASN B N 1
ATOM 1731 C CA . ASN B 1 58 ? -13.461 16.469 -0.177 1 98.69 58 ASN B CA 1
ATOM 1732 C C . ASN B 1 58 ? -14.172 16.703 1.148 1 98.69 58 ASN B C 1
ATOM 1734 O O . ASN B 1 58 ? -15.359 16.391 1.29 1 98.69 58 ASN B O 1
ATOM 1738 N N . ILE B 1 59 ? -13.477 17.266 2.096 1 98.81 59 ILE B N 1
ATOM 1739 C CA . ILE B 1 59 ? -14.078 17.516 3.402 1 98.81 59 ILE B CA 1
ATOM 1740 C C . ILE B 1 59 ? -15.133 18.609 3.287 1 98.81 59 ILE B C 1
ATOM 1742 O O . ILE B 1 59 ? -16.203 18.531 3.896 1 98.81 59 ILE B O 1
ATOM 1746 N N . ILE B 1 60 ? -14.836 19.656 2.502 1 98.81 60 ILE B N 1
ATOM 1747 C CA . ILE B 1 60 ? -15.805 20.734 2.277 1 98.81 60 ILE B CA 1
ATOM 1748 C C . ILE B 1 60 ? -17.062 20.156 1.646 1 98.81 60 ILE B C 1
ATOM 1750 O O . ILE B 1 60 ? -18.188 20.438 2.098 1 98.81 60 ILE B O 1
ATOM 1754 N N . GLN B 1 61 ? -16.906 19.297 0.61 1 98.69 61 GLN B N 1
ATOM 1755 C CA . GLN B 1 61 ? -18.031 18.672 -0.065 1 98.69 61 GLN B CA 1
ATOM 1756 C C . GLN B 1 61 ? -18.844 17.797 0.896 1 98.69 61 GLN B C 1
ATOM 1758 O O . GLN B 1 61 ? -20.078 17.875 0.924 1 98.69 61 GLN B O 1
ATOM 1763 N N . ARG B 1 62 ? -18.188 17.031 1.645 1 98.44 62 ARG B N 1
ATOM 1764 C CA . ARG B 1 62 ? -18.875 16.141 2.584 1 98.44 62 ARG B CA 1
ATOM 1765 C C . ARG B 1 62 ? -19.641 16.938 3.627 1 98.44 62 ARG B C 1
ATOM 1767 O O . ARG B 1 62 ? -20.781 16.594 3.973 1 98.44 62 ARG B O 1
ATOM 1774 N N . THR B 1 63 ? -18.984 18 4.18 1 98.38 63 THR B N 1
ATOM 1775 C CA . THR B 1 63 ? -19.641 18.859 5.16 1 98.38 63 THR B CA 1
ATOM 1776 C C . THR B 1 63 ? -20.859 19.531 4.547 1 98.38 63 THR B C 1
ATOM 1778 O O . THR B 1 63 ? -21.938 19.562 5.16 1 98.38 63 THR B O 1
ATOM 1781 N N . MET B 1 64 ? -20.703 20 3.355 1 98.5 64 MET B N 1
ATOM 1782 C CA . MET B 1 64 ? -21.828 20.609 2.646 1 98.5 64 MET B CA 1
ATOM 1783 C C . MET B 1 64 ? -22.969 19.625 2.488 1 98.5 64 MET B C 1
ATOM 1785 O O . MET B 1 64 ? -24.125 19.953 2.758 1 98.5 64 MET B O 1
ATOM 1789 N N . ASP B 1 65 ? -22.672 18.375 2.027 1 98.25 65 ASP B N 1
ATOM 1790 C CA . ASP B 1 65 ? -23.688 17.344 1.831 1 98.25 65 ASP B CA 1
ATOM 1791 C C . ASP B 1 65 ? -24.438 17.062 3.127 1 98.25 65 ASP B C 1
ATOM 1793 O O . ASP B 1 65 ? -25.672 16.938 3.117 1 98.25 65 ASP B O 1
ATOM 1797 N N . THR B 1 66 ? -23.766 17.062 4.203 1 97.81 66 THR B N 1
ATOM 1798 C CA . THR B 1 66 ? -24.375 16.844 5.504 1 97.81 66 THR B CA 1
ATOM 1799 C C . THR B 1 66 ? -25.312 17.984 5.871 1 97.81 66 THR B C 1
ATOM 1801 O O . THR B 1 66 ? -26.453 17.766 6.297 1 97.81 66 THR B O 1
ATOM 1804 N N . LEU B 1 67 ? -24.875 19.234 5.695 1 97.88 67 LEU B N 1
ATOM 1805 C CA . LEU B 1 67 ? -25.672 20.422 6.02 1 97.88 67 LEU B CA 1
ATOM 1806 C C . LEU B 1 67 ? -26.891 20.516 5.105 1 97.88 67 LEU B C 1
ATOM 1808 O O . LEU B 1 67 ? -27.953 20.953 5.535 1 97.88 67 LEU B O 1
ATOM 1812 N N . MET B 1 68 ? -26.672 20.125 3.846 1 97.12 68 MET B N 1
ATOM 1813 C CA . MET B 1 68 ? -27.766 20.172 2.877 1 97.12 68 MET B CA 1
ATOM 1814 C C . MET B 1 68 ? -28.891 19.219 3.273 1 97.12 68 MET B C 1
ATOM 1816 O O . MET B 1 68 ? -30.062 19.516 3.027 1 97.12 68 MET B O 1
ATOM 1820 N N . GLN B 1 69 ? -28.531 18.141 3.852 1 96.69 69 GLN B N 1
ATOM 1821 C CA . GLN B 1 69 ? -29.531 17.172 4.273 1 96.69 69 GLN B CA 1
ATOM 1822 C C . GLN B 1 69 ? -30.438 17.734 5.355 1 96.69 69 GLN B C 1
ATOM 1824 O O . GLN B 1 69 ? -31.625 17.406 5.414 1 96.69 69 GLN B O 1
ATOM 1829 N N . SER B 1 70 ? -30.016 18.641 6.145 1 94.56 70 SER B N 1
ATOM 1830 C CA . SER B 1 70 ? -30.812 19.203 7.242 1 94.56 70 SER B CA 1
ATOM 1831 C C . SER B 1 70 ? -31.312 20.594 6.91 1 94.56 70 SER B C 1
ATOM 1833 O O . SER B 1 70 ? -32.031 21.219 7.707 1 94.56 70 SER B O 1
ATOM 1835 N N . ASN B 1 71 ? -30.859 21.078 5.789 1 95.75 71 ASN B N 1
ATOM 1836 C CA . ASN B 1 71 ? -31.219 22.438 5.391 1 95.75 71 ASN B CA 1
ATOM 1837 C C . ASN B 1 71 ? -31.594 22.516 3.914 1 95.75 71 ASN B C 1
ATOM 1839 O O . ASN B 1 71 ? -30.969 23.219 3.135 1 95.75 71 ASN B O 1
ATOM 1843 N N . LEU B 1 72 ? -32.656 21.859 3.607 1 93.19 72 LEU B N 1
ATOM 1844 C CA . LEU B 1 72 ? -33.062 21.641 2.225 1 93.19 72 LEU B CA 1
ATOM 1845 C C . LEU B 1 72 ? -33.406 22.953 1.543 1 93.19 72 LEU B C 1
ATOM 1847 O O . LEU B 1 72 ? -33.312 23.078 0.321 1 93.19 72 LEU B O 1
ATOM 1851 N N . ASN B 1 73 ? -33.719 23.969 2.316 1 94.56 73 ASN B N 1
ATOM 1852 C CA . ASN B 1 73 ? -34.156 25.25 1.768 1 94.56 73 ASN B CA 1
ATOM 1853 C C . ASN B 1 73 ? -32.969 26.156 1.467 1 94.56 73 ASN B C 1
ATOM 1855 O O . ASN B 1 73 ? -33.125 27.203 0.835 1 94.56 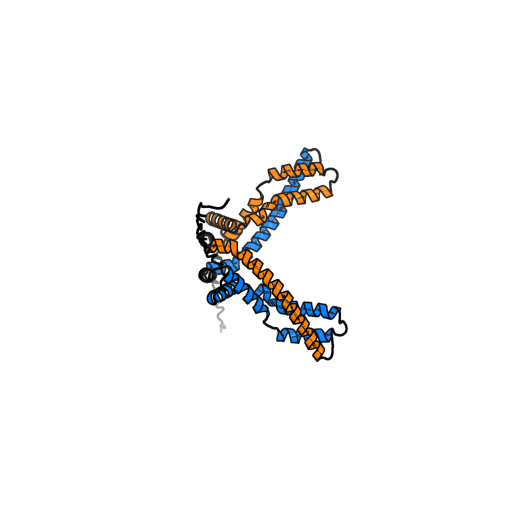73 ASN B O 1
ATOM 1859 N N . TYR B 1 74 ? -31.797 25.719 1.897 1 96.25 74 TYR B N 1
ATOM 1860 C CA . TYR B 1 74 ? -30.625 26.578 1.747 1 96.25 74 TYR B CA 1
ATOM 1861 C C . TYR B 1 74 ? -29.594 25.922 0.828 1 96.25 74 TYR B C 1
ATOM 1863 O O . TYR B 1 74 ? -28.391 26.172 0.972 1 96.25 74 TYR B O 1
ATOM 1871 N N . GLN B 1 75 ? -29.969 25.094 -0.137 1 96.31 75 GLN B N 1
ATOM 1872 C CA . GLN B 1 75 ? -29.047 24.312 -0.959 1 96.31 75 GLN B CA 1
ATOM 1873 C C . GLN B 1 75 ? -28.188 25.219 -1.824 1 96.31 75 GLN B C 1
ATOM 1875 O O . GLN B 1 75 ? -26.969 25.062 -1.878 1 96.31 75 GLN B O 1
ATOM 1880 N N . GLN B 1 76 ? -28.844 26.172 -2.482 1 96.88 76 GLN B N 1
ATOM 1881 C CA . GLN B 1 76 ? -28.094 27.078 -3.35 1 96.88 76 GLN B CA 1
ATOM 1882 C C . GLN B 1 76 ? -27.141 27.938 -2.545 1 96.88 76 GLN B C 1
ATOM 1884 O O . GLN B 1 76 ? -26 28.172 -2.963 1 96.88 76 GLN B O 1
ATOM 1889 N N . ASP B 1 77 ? -27.578 28.438 -1.404 1 98.06 77 ASP B N 1
ATOM 1890 C CA . ASP B 1 77 ? -26.719 29.234 -0.525 1 98.06 77 ASP B CA 1
ATOM 1891 C C . ASP B 1 77 ? -25.516 28.422 -0.066 1 98.06 77 ASP B C 1
ATOM 1893 O O . ASP B 1 77 ? -24.391 28.922 -0.073 1 98.06 77 ASP B O 1
ATOM 1897 N N . LEU B 1 78 ? -25.766 27.188 0.282 1 98.5 78 LEU B N 1
ATOM 1898 C CA . LEU B 1 78 ? -24.688 26.328 0.771 1 98.5 78 LEU B CA 1
ATOM 1899 C C . LEU B 1 78 ? -23.656 26.062 -0.322 1 98.5 78 LEU B C 1
ATOM 1901 O O . LEU B 1 78 ? -22.453 26.031 -0.054 1 98.5 78 LEU B O 1
ATOM 1905 N N . LYS B 1 79 ? -24.094 25.859 -1.58 1 98.44 79 LYS B N 1
ATOM 1906 C CA . LYS B 1 79 ? -23.172 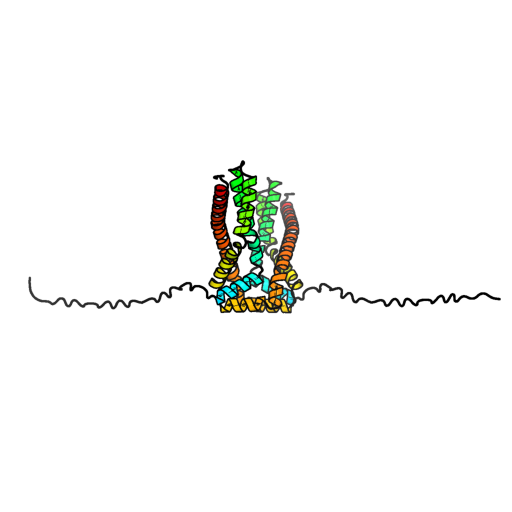25.672 -2.703 1 98.44 79 LYS B CA 1
ATOM 1907 C C . LYS B 1 79 ? -22.297 26.906 -2.904 1 98.44 79 LYS B C 1
ATOM 1909 O O . LYS B 1 79 ? -21.094 26.781 -3.137 1 98.44 79 LYS B O 1
ATOM 1914 N N . GLU B 1 80 ? -22.875 28.078 -2.773 1 98.38 80 GLU B N 1
ATOM 1915 C CA . GLU B 1 80 ? -22.125 29.328 -2.916 1 98.38 80 GLU B CA 1
ATOM 1916 C C . GLU B 1 80 ? -21.125 29.5 -1.775 1 98.38 80 GLU B C 1
ATOM 1918 O O . GLU B 1 80 ? -20 29.938 -1.997 1 98.38 80 GLU B O 1
ATOM 1923 N N . VAL B 1 81 ? -21.594 29.203 -0.57 1 98.5 81 VAL B N 1
ATOM 1924 C CA . VAL B 1 81 ? -20.734 29.312 0.61 1 98.5 81 VAL B CA 1
ATOM 1925 C C . VAL B 1 81 ? -19.562 28.344 0.496 1 98.5 81 VAL B C 1
ATOM 1927 O O . VAL B 1 81 ? -18.438 28.672 0.878 1 98.5 81 VAL B O 1
ATOM 1930 N N . ALA B 1 82 ? -19.781 27.156 -0.073 1 98.75 82 ALA B N 1
ATOM 1931 C CA . ALA B 1 82 ? -18.719 26.172 -0.25 1 98.75 82 ALA B CA 1
ATOM 1932 C C . ALA B 1 82 ? -17.578 26.734 -1.084 1 98.75 82 ALA B C 1
ATOM 1934 O O . ALA B 1 82 ? -16.391 26.484 -0.799 1 98.75 82 ALA B O 1
ATOM 1935 N N . VAL B 1 83 ? -17.891 27.484 -2.078 1 98.31 83 VAL B N 1
ATOM 1936 C CA . VAL B 1 83 ? -16.906 28.094 -2.957 1 98.31 83 VAL B CA 1
ATOM 1937 C C . VAL B 1 83 ? -16.047 29.078 -2.172 1 98.31 83 VAL B C 1
ATOM 1939 O O . VAL B 1 83 ? -14.828 29.109 -2.314 1 98.31 83 VAL B O 1
ATOM 1942 N N . VAL B 1 84 ? -16.688 29.906 -1.331 1 98.25 84 VAL B N 1
ATOM 1943 C CA . VAL B 1 84 ? -16.016 30.891 -0.493 1 98.25 84 VAL B CA 1
ATOM 1944 C C . VAL B 1 84 ? -15.078 30.188 0.478 1 98.25 84 VAL B C 1
ATOM 1946 O O . VAL B 1 84 ? -13.914 30.578 0.621 1 98.25 84 VAL B O 1
ATOM 1949 N N . ILE B 1 85 ? -15.547 29.125 1.034 1 98.69 85 ILE B N 1
ATOM 1950 C CA . ILE B 1 85 ? -14.773 28.375 2.027 1 98.69 85 ILE B CA 1
ATOM 1951 C C . ILE B 1 85 ? -13.594 27.688 1.351 1 98.69 85 ILE B C 1
ATOM 1953 O O . ILE B 1 85 ? -12.492 27.641 1.896 1 98.69 85 ILE B O 1
ATOM 1957 N N . ALA B 1 86 ? -13.859 27.094 0.188 1 98.5 86 ALA B N 1
ATOM 1958 C CA . ALA B 1 86 ? -12.797 26.422 -0.56 1 98.5 86 ALA B CA 1
ATOM 1959 C C . ALA B 1 86 ? -11.641 27.375 -0.836 1 98.5 86 ALA B C 1
ATOM 1961 O O . ALA B 1 86 ? -10.469 27 -0.694 1 98.5 86 ALA B O 1
ATOM 1962 N N . LYS B 1 87 ? -11.945 28.609 -1.187 1 98.38 87 LYS B N 1
ATOM 1963 C CA . LYS B 1 87 ? -10.922 29.609 -1.451 1 98.38 87 LYS B CA 1
ATOM 1964 C C . LYS B 1 87 ? -10.195 30 -0.171 1 98.38 87 LYS B C 1
ATOM 1966 O O . LYS B 1 87 ? -8.961 30.109 -0.164 1 98.38 87 LYS B O 1
ATOM 1971 N N . LYS B 1 88 ? -10.906 30.188 0.873 1 98.25 88 LYS B N 1
ATOM 1972 C CA . LYS B 1 88 ? -10.359 30.609 2.16 1 98.25 88 LYS B CA 1
ATOM 1973 C C . LYS B 1 88 ? -9.406 29.547 2.723 1 98.25 88 LYS B C 1
ATOM 1975 O O . LYS B 1 88 ? -8.391 29.891 3.324 1 98.25 88 LYS B O 1
ATOM 1980 N N . LEU B 1 89 ? -9.773 28.328 2.529 1 98.62 89 LEU B N 1
ATOM 1981 C CA . LEU B 1 89 ? -9.047 27.25 3.205 1 98.62 89 LEU B CA 1
ATOM 1982 C C . LEU B 1 89 ? -8.125 26.531 2.232 1 98.62 89 LEU B C 1
ATOM 1984 O O . LEU B 1 89 ? -7.555 25.484 2.574 1 98.62 89 LEU B O 1
ATOM 1988 N N . ALA B 1 90 ? -7.91 27.078 1.045 1 97.44 90 ALA B N 1
ATOM 1989 C CA . ALA B 1 90 ? -7.035 26.484 0.039 1 97.44 90 ALA B CA 1
ATOM 1990 C C . ALA B 1 90 ? -5.621 26.297 0.58 1 97.44 90 ALA B C 1
ATOM 1992 O O . ALA B 1 90 ? -5.066 27.219 1.201 1 97.44 90 ALA B O 1
ATOM 1993 N N . GLY B 1 91 ? -5.008 25.141 0.408 1 97.56 91 GLY B N 1
ATOM 1994 C CA . GLY B 1 91 ? -3.621 24.906 0.777 1 97.56 91 GLY B CA 1
ATOM 1995 C C . GLY B 1 91 ? -3.467 24.297 2.164 1 97.56 91 GLY B C 1
ATOM 1996 O O . GLY B 1 91 ? -2.379 23.859 2.535 1 97.56 91 GLY B O 1
ATOM 1997 N N . ARG B 1 92 ? -4.574 24.203 2.996 1 98.62 92 ARG B N 1
ATOM 1998 C CA . ARG B 1 92 ? -4.508 23.734 4.375 1 98.62 92 ARG B CA 1
ATOM 1999 C C . ARG B 1 92 ? -4.156 22.25 4.426 1 98.62 92 ARG B C 1
ATOM 2001 O O . ARG B 1 92 ? -3.752 21.734 5.473 1 98.62 92 ARG B O 1
ATOM 2008 N N . GLU B 1 93 ? -4.289 21.547 3.246 1 98.38 93 GLU B N 1
ATOM 2009 C CA . GLU B 1 93 ? -3.92 20.141 3.221 1 98.38 93 GLU B CA 1
ATOM 2010 C C . GLU B 1 93 ? -2.42 19.953 3.436 1 98.38 93 GLU B C 1
ATOM 2012 O O . GLU B 1 93 ? -1.969 18.859 3.793 1 98.38 93 GLU B O 1
ATOM 2017 N N . LYS B 1 94 ? -1.585 20.984 3.281 1 98.19 94 LYS B N 1
ATOM 2018 C CA . LYS B 1 94 ? -0.145 20.922 3.514 1 98.19 94 LYS B CA 1
ATOM 2019 C C . LYS B 1 94 ? 0.164 20.609 4.977 1 98.19 94 LYS B C 1
ATOM 2021 O O . LYS B 1 94 ? 1.247 20.109 5.293 1 98.19 94 LYS B O 1
ATOM 2026 N N . GLU B 1 95 ? -0.776 20.922 5.867 1 98.75 95 GLU B N 1
ATOM 2027 C CA . GLU B 1 95 ? -0.618 20.578 7.277 1 98.75 95 GLU B CA 1
ATOM 2028 C C . GLU B 1 95 ? -0.487 19.062 7.465 1 98.75 95 GLU B C 1
ATOM 2030 O O . GLU B 1 95 ? 0.178 18.609 8.398 1 98.75 95 GLU B O 1
ATOM 2035 N N . ILE B 1 96 ? -1.146 18.281 6.543 1 98.81 96 ILE B N 1
ATOM 2036 C CA . ILE B 1 96 ? -1.008 16.828 6.582 1 98.81 96 ILE B CA 1
ATOM 2037 C C . ILE B 1 96 ? 0.438 16.453 6.281 1 98.81 96 ILE B C 1
ATOM 2039 O O . ILE B 1 96 ? 1.046 15.672 7.023 1 98.81 96 ILE B O 1
ATOM 2043 N N . GLY B 1 97 ? 1.015 17 5.191 1 98.69 97 GLY B N 1
ATOM 2044 C CA . GLY B 1 97 ? 2.404 16.75 4.844 1 98.69 97 GLY B CA 1
ATOM 2045 C C . GLY B 1 97 ? 3.375 17.141 5.945 1 98.69 97 GLY B C 1
ATOM 2046 O O . GLY B 1 97 ? 4.34 16.406 6.207 1 98.69 97 GLY B O 1
ATOM 2047 N N . ASP B 1 98 ? 3.133 18.234 6.656 1 98.62 98 ASP B N 1
ATOM 2048 C CA . ASP B 1 98 ? 3.971 18.672 7.77 1 98.62 98 ASP B CA 1
ATOM 2049 C C . ASP B 1 98 ? 3.953 17.641 8.906 1 98.62 98 ASP B C 1
ATOM 2051 O O . ASP B 1 98 ? 4.996 17.328 9.477 1 98.62 98 ASP B O 1
ATOM 2055 N N . GLY B 1 99 ? 2.727 17.172 9.188 1 98.69 99 GLY B N 1
ATOM 2056 C CA . GLY B 1 99 ? 2.617 16.141 10.211 1 98.69 99 GLY B CA 1
ATOM 2057 C C . GLY B 1 99 ? 3.309 14.852 9.844 1 98.69 99 GLY B C 1
ATOM 2058 O O . GLY B 1 99 ? 3.99 14.242 10.672 1 98.69 99 GLY B O 1
ATOM 2059 N N . MET B 1 100 ? 3.201 14.422 8.594 1 98.81 100 MET B N 1
ATOM 2060 C CA . MET B 1 100 ? 3.883 13.227 8.117 1 98.81 100 MET B CA 1
ATOM 2061 C C . MET B 1 100 ? 5.395 13.383 8.211 1 98.81 100 MET B C 1
ATOM 2063 O O . MET B 1 100 ? 6.098 12.453 8.617 1 98.81 100 MET B O 1
ATOM 2067 N N . ALA B 1 101 ? 5.898 14.555 7.805 1 98.88 101 ALA B N 1
ATOM 2068 C CA . ALA B 1 101 ? 7.332 14.82 7.883 1 98.88 101 ALA B CA 1
ATOM 2069 C C . ALA B 1 101 ? 7.832 14.719 9.32 1 98.88 101 ALA B C 1
ATOM 2071 O O . ALA B 1 101 ? 8.906 14.172 9.57 1 98.88 101 ALA B O 1
ATOM 2072 N N . LYS B 1 102 ? 7.082 15.227 10.234 1 98.81 102 LYS B N 1
ATOM 2073 C CA . LYS B 1 102 ? 7.461 15.148 11.641 1 98.81 102 LYS B CA 1
ATOM 2074 C C . LYS B 1 102 ? 7.516 13.703 12.117 1 98.81 102 LYS B C 1
ATOM 2076 O O . LYS B 1 102 ? 8.414 13.328 12.875 1 98.81 102 LYS B O 1
ATOM 2081 N N . ILE B 1 103 ? 6.57 12.875 11.703 1 98.88 103 ILE B N 1
ATOM 2082 C CA . ILE B 1 103 ? 6.547 11.461 12.055 1 98.88 103 ILE B CA 1
ATOM 2083 C C . ILE B 1 103 ? 7.805 10.773 11.531 1 98.88 103 ILE B C 1
ATOM 2085 O O . ILE B 1 103 ? 8.508 10.086 12.273 1 98.88 103 ILE B O 1
ATOM 2089 N N . TYR B 1 104 ? 8.164 11 10.234 1 98.81 104 TYR B N 1
ATOM 2090 C CA . TYR B 1 104 ? 9.375 10.43 9.664 1 98.81 104 TYR B CA 1
ATOM 2091 C C . TYR B 1 104 ? 10.609 10.914 10.406 1 98.81 104 TYR B C 1
ATOM 2093 O O . TYR B 1 104 ? 11.523 10.141 10.68 1 98.81 104 TYR B O 1
ATOM 2101 N N . ALA B 1 105 ? 10.641 12.188 10.75 1 98.88 105 ALA B N 1
ATOM 2102 C CA . ALA B 1 105 ? 11.797 12.781 11.414 1 98.88 105 ALA B CA 1
ATOM 2103 C C . ALA B 1 105 ? 11.938 12.258 12.844 1 98.88 105 ALA B C 1
ATOM 2105 O O . ALA B 1 105 ? 13.008 12.359 13.445 1 98.88 105 ALA B O 1
ATOM 2106 N N . THR B 1 106 ? 10.852 11.75 13.406 1 98.44 106 THR B N 1
ATOM 2107 C CA . THR B 1 106 ? 10.883 11.117 14.719 1 98.44 106 THR B CA 1
ATOM 2108 C C . THR B 1 106 ? 11.359 9.672 14.609 1 98.44 106 THR B C 1
ATOM 2110 O O . THR B 1 106 ? 12.078 9.18 15.477 1 98.44 106 THR B O 1
ATOM 2113 N N . ASP B 1 107 ? 11.062 9.047 13.523 1 98.62 107 ASP B N 1
ATOM 2114 C CA . ASP B 1 107 ? 11.273 7.609 13.383 1 98.62 107 ASP B CA 1
ATOM 2115 C C . ASP B 1 107 ? 12.664 7.316 12.812 1 98.62 107 ASP B C 1
ATOM 2117 O O . ASP B 1 107 ? 13.164 6.195 12.938 1 98.62 107 ASP B O 1
ATOM 2121 N N . PHE B 1 108 ? 13.305 8.258 12.148 1 98.75 108 PHE B N 1
ATOM 2122 C CA . PHE B 1 108 ? 14.633 8.148 11.562 1 98.75 108 PHE B CA 1
ATOM 2123 C C . PHE B 1 108 ? 15.539 9.266 12.055 1 98.75 108 PHE B C 1
ATOM 2125 O O . PHE B 1 108 ? 15.078 10.383 12.312 1 98.75 108 PHE B O 1
ATOM 2132 N N . THR B 1 109 ? 16.844 8.969 12.164 1 98.31 109 THR B N 1
ATOM 2133 C CA . THR B 1 109 ? 17.781 10.023 12.531 1 98.31 109 THR B CA 1
ATOM 2134 C C . THR B 1 109 ? 18 10.984 11.367 1 98.31 109 THR B C 1
ATOM 2136 O O . THR B 1 109 ? 17.672 10.656 10.219 1 98.31 109 THR B O 1
ATOM 2139 N N . GLU B 1 110 ? 18.469 12.133 11.695 1 98.56 110 GLU B N 1
ATOM 2140 C CA . GLU B 1 110 ? 18.766 13.125 10.664 1 98.56 110 GLU B CA 1
ATOM 2141 C C . GLU B 1 110 ? 19.688 12.547 9.594 1 98.56 110 GLU B C 1
ATOM 2143 O O . GLU B 1 110 ? 19.453 12.719 8.398 1 98.56 110 GLU B O 1
ATOM 2148 N N . GLN B 1 111 ? 20.734 11.836 9.992 1 98.69 111 GLN B N 1
ATOM 2149 C CA . GLN B 1 111 ? 21.688 11.266 9.031 1 98.69 111 GLN B CA 1
ATOM 2150 C C . GLN B 1 111 ? 21.016 10.203 8.172 1 98.69 111 GLN B C 1
ATOM 2152 O O . GLN B 1 111 ? 21.266 10.133 6.961 1 98.69 111 GLN B O 1
ATOM 2157 N N . GLU B 1 112 ? 20.188 9.367 8.82 1 98.88 112 GLU B N 1
ATOM 2158 C CA . GLU B 1 112 ? 19.453 8.367 8.062 1 98.88 112 GLU B CA 1
ATOM 2159 C C . GLU B 1 112 ? 18.578 9.016 6.996 1 98.88 112 GLU B C 1
ATOM 2161 O O . GLU B 1 112 ? 18.5 8.531 5.863 1 98.88 112 GLU B O 1
ATOM 2166 N N . LEU B 1 113 ? 17.922 10.086 7.359 1 98.94 113 LEU B N 1
ATOM 2167 C CA . LEU B 1 113 ? 17.062 10.789 6.426 1 98.94 113 LEU B CA 1
ATOM 2168 C C . LEU B 1 113 ? 17.859 11.414 5.293 1 98.94 113 LEU B C 1
ATOM 2170 O O . LEU B 1 113 ? 17.469 11.352 4.129 1 98.94 113 LEU B O 1
ATOM 2174 N N . LYS B 1 114 ? 19 11.969 5.582 1 98.88 114 LYS B N 1
ATOM 2175 C CA . LYS B 1 114 ? 19.859 12.539 4.551 1 98.88 114 LYS B CA 1
ATOM 2176 C C . LYS B 1 114 ? 20.359 11.461 3.602 1 98.88 114 LYS B C 1
ATOM 2178 O O . LYS B 1 114 ? 20.422 11.672 2.389 1 98.88 114 LYS B O 1
ATOM 2183 N N . ASP B 1 115 ? 20.703 10.297 4.121 1 98.88 115 ASP B N 1
ATOM 2184 C CA . ASP B 1 115 ? 21.156 9.172 3.301 1 98.88 115 ASP B CA 1
ATOM 2185 C C . ASP B 1 115 ? 20.016 8.656 2.418 1 98.88 115 ASP B C 1
ATOM 2187 O O . ASP B 1 115 ? 20.25 8.273 1.269 1 98.88 115 ASP B O 1
ATOM 2191 N N . LEU B 1 116 ? 18.812 8.672 2.92 1 98.94 116 LEU B N 1
ATOM 2192 C CA . LEU B 1 116 ? 17.656 8.281 2.113 1 98.94 116 LEU B CA 1
ATOM 2193 C C . LEU B 1 116 ? 17.406 9.289 0.995 1 98.94 116 LEU B C 1
ATOM 2195 O O . LEU B 1 116 ? 17.078 8.906 -0.13 1 98.94 116 LEU B O 1
ATOM 2199 N N . VAL B 1 117 ? 17.547 10.555 1.319 1 98.94 117 VAL B N 1
ATOM 2200 C CA . VAL B 1 117 ? 17.422 11.562 0.273 1 98.94 117 VAL B CA 1
ATOM 2201 C C . VAL B 1 117 ? 18.453 11.297 -0.825 1 98.94 117 VAL B C 1
ATOM 2203 O O . VAL B 1 117 ? 18.125 11.312 -2.012 1 98.94 117 VAL B O 1
ATOM 2206 N N . THR B 1 118 ? 19.656 11.016 -0.423 1 98.88 118 THR B N 1
ATOM 2207 C CA . THR B 1 118 ? 20.734 10.727 -1.375 1 98.88 118 THR B CA 1
ATOM 2208 C C . THR B 1 118 ? 20.375 9.5 -2.221 1 98.88 118 THR B C 1
ATOM 2210 O O . THR B 1 118 ? 20.547 9.523 -3.443 1 98.88 118 THR B O 1
ATOM 2213 N N . PHE B 1 119 ? 19.938 8.492 -1.59 1 98.81 119 PHE B N 1
ATOM 2214 C CA . PHE B 1 119 ? 19.547 7.281 -2.303 1 98.81 119 PHE B CA 1
ATOM 2215 C C . PHE B 1 119 ? 18.453 7.574 -3.32 1 98.81 119 PHE B C 1
ATOM 2217 O O . PHE B 1 119 ? 18.562 7.207 -4.488 1 98.81 119 PHE B O 1
ATOM 2224 N N . TYR B 1 120 ? 17.344 8.281 -2.934 1 98.81 120 TYR B N 1
ATOM 2225 C CA . TYR B 1 120 ? 16.188 8.445 -3.795 1 98.81 120 TYR B CA 1
ATOM 2226 C C . TYR B 1 120 ? 16.469 9.453 -4.906 1 98.81 120 TYR B C 1
ATOM 2228 O O . TYR B 1 120 ? 15.742 9.508 -5.898 1 98.81 120 TYR B O 1
ATOM 2236 N N . LYS B 1 121 ? 17.469 10.219 -4.793 1 98.81 121 LYS B N 1
ATOM 2237 C CA . LYS B 1 121 ? 17.859 11.133 -5.859 1 98.81 121 LYS B CA 1
ATOM 2238 C C . LYS B 1 121 ? 18.766 10.453 -6.871 1 98.81 121 LYS B C 1
ATOM 2240 O O . LYS B 1 121 ? 19 10.977 -7.961 1 98.81 121 LYS B O 1
ATOM 2245 N N . SER B 1 122 ? 19.359 9.273 -6.531 1 98.69 122 SER B N 1
ATOM 2246 C CA . SER B 1 122 ? 20.172 8.5 -7.473 1 98.69 122 SER B CA 1
ATOM 2247 C C . SER B 1 122 ? 19.312 7.953 -8.609 1 98.69 122 SER B C 1
ATOM 2249 O O . SER B 1 122 ? 18.094 7.871 -8.492 1 98.69 122 SER B O 1
ATOM 2251 N N . PRO B 1 123 ? 19.953 7.531 -9.742 1 98.75 123 PRO B N 1
ATOM 2252 C CA . PRO B 1 123 ? 19.203 6.926 -10.844 1 98.75 123 PRO B CA 1
ATOM 2253 C C . PRO B 1 123 ? 18.438 5.676 -10.422 1 98.75 123 PRO B C 1
ATOM 2255 O O . PRO B 1 123 ? 17.281 5.5 -10.789 1 98.75 123 PRO B O 1
ATOM 2258 N N . LEU B 1 124 ? 19 4.852 -9.586 1 98.81 124 LEU B N 1
ATOM 2259 C CA . LEU B 1 124 ? 18.344 3.633 -9.125 1 98.81 124 LEU B CA 1
ATOM 2260 C C . LEU B 1 124 ? 17.172 3.957 -8.203 1 98.81 124 LEU B C 1
ATOM 2262 O O . LEU B 1 124 ? 16.109 3.357 -8.32 1 98.81 124 LEU B O 1
ATOM 2266 N N . GLY B 1 125 ? 17.422 4.895 -7.281 1 98.75 125 GLY B N 1
ATOM 2267 C CA . GLY B 1 125 ? 16.344 5.289 -6.391 1 98.75 125 GLY B CA 1
ATOM 2268 C C . GLY B 1 125 ? 15.141 5.867 -7.125 1 98.75 125 GLY B C 1
ATOM 2269 O O . GLY B 1 125 ? 14 5.543 -6.809 1 98.75 125 GLY B O 1
ATOM 2270 N N . GLN B 1 126 ? 15.398 6.695 -8.086 1 98.75 126 GLN B N 1
ATOM 2271 C CA . GLN B 1 126 ? 14.328 7.273 -8.891 1 98.75 126 GLN B CA 1
ATOM 2272 C C . GLN B 1 126 ? 13.578 6.191 -9.672 1 98.75 126 GLN B C 1
ATOM 2274 O O . GLN B 1 126 ? 12.344 6.215 -9.742 1 98.75 126 GLN B O 1
ATOM 2279 N N . LYS B 1 127 ? 14.32 5.234 -10.242 1 98.81 127 LYS B N 1
ATOM 2280 C CA . LYS B 1 127 ? 13.664 4.129 -10.938 1 98.81 127 LYS B CA 1
ATOM 2281 C C . LYS B 1 127 ? 12.82 3.299 -9.969 1 98.81 127 LYS B C 1
ATOM 2283 O O . LYS B 1 127 ? 11.719 2.867 -10.312 1 98.81 127 LYS B O 1
ATOM 2288 N N . LEU B 1 128 ? 13.414 2.994 -8.789 1 98.81 128 LEU B N 1
ATOM 2289 C CA . LEU B 1 128 ? 12.656 2.256 -7.785 1 98.81 128 LEU B CA 1
ATOM 2290 C C . LEU B 1 128 ? 11.328 2.943 -7.496 1 98.81 128 LEU B C 1
ATOM 2292 O O . LEU B 1 128 ? 10.281 2.291 -7.453 1 98.81 128 LEU B O 1
ATOM 2296 N N . LEU B 1 129 ? 11.32 4.297 -7.324 1 98.62 129 LEU B N 1
ATOM 2297 C CA . LEU B 1 129 ? 10.133 5.07 -6.988 1 98.62 129 LEU B CA 1
ATOM 2298 C C . LEU B 1 129 ? 9.109 5.02 -8.117 1 98.62 129 LEU B C 1
ATOM 2300 O O . LEU B 1 129 ? 7.902 5.012 -7.871 1 98.62 129 LEU B O 1
ATOM 2304 N N . THR B 1 130 ? 9.531 4.938 -9.406 1 98.31 130 THR B N 1
ATOM 2305 C CA . THR B 1 130 ? 8.625 5.047 -10.539 1 98.31 130 THR B CA 1
ATOM 2306 C C . THR B 1 130 ? 8.242 3.666 -11.062 1 98.31 130 THR B C 1
ATOM 2308 O O . THR B 1 130 ? 7.098 3.441 -11.461 1 98.31 130 THR B O 1
ATOM 2311 N N . GLN B 1 131 ? 9.148 2.678 -11 1 98.69 131 GLN B N 1
ATOM 2312 C CA . GLN B 1 131 ? 8.93 1.383 -11.633 1 98.69 131 GLN B CA 1
ATOM 2313 C C . GLN B 1 131 ? 8.336 0.38 -10.648 1 98.69 131 GLN B C 1
ATOM 2315 O O . GLN B 1 131 ? 7.555 -0.491 -11.031 1 98.69 131 GLN B O 1
ATOM 2320 N N . GLU B 1 132 ? 8.758 0.454 -9.398 1 98.31 132 GLU B N 1
ATOM 2321 C CA . GLU B 1 132 ? 8.344 -0.587 -8.461 1 98.31 132 GLU B CA 1
ATOM 2322 C C . GLU B 1 132 ? 6.824 -0.639 -8.328 1 98.31 132 GLU B C 1
ATOM 2324 O O . GLU B 1 132 ? 6.23 -1.72 -8.328 1 98.31 132 GLU B O 1
ATOM 2329 N N . PRO B 1 133 ? 6.137 0.562 -8.211 1 98 133 PRO B N 1
ATOM 2330 C CA . PRO B 1 133 ? 4.676 0.479 -8.164 1 98 133 PRO B CA 1
ATOM 2331 C C . PRO B 1 133 ? 4.086 -0.243 -9.375 1 98 133 PRO B C 1
ATOM 2333 O O . PRO B 1 133 ? 3.104 -0.978 -9.242 1 98 133 PRO B O 1
ATOM 2336 N N . LYS B 1 134 ? 4.629 -0.101 -10.508 1 98.75 134 LYS B N 1
ATOM 2337 C CA . LYS B 1 134 ? 4.176 -0.805 -11.703 1 98.75 134 LYS B CA 1
ATOM 2338 C C . LYS B 1 134 ? 4.477 -2.299 -11.609 1 98.75 134 LYS B C 1
ATOM 2340 O O . LYS B 1 134 ? 3.652 -3.129 -12 1 98.75 134 LYS B O 1
ATOM 2345 N N . SER B 1 135 ? 5.641 -2.641 -11.078 1 98.81 135 SER B N 1
ATOM 2346 C CA . SER B 1 135 ? 6.016 -4.039 -10.898 1 98.81 135 SER B CA 1
ATOM 2347 C C . SER B 1 135 ? 5.094 -4.73 -9.898 1 98.81 135 SER B C 1
ATOM 2349 O O . SER B 1 135 ? 4.73 -5.895 -10.078 1 98.81 135 SER B O 1
ATOM 2351 N N . ILE B 1 136 ? 4.828 -4.016 -8.844 1 98.44 136 ILE B N 1
ATOM 2352 C CA . ILE B 1 136 ? 3.898 -4.543 -7.852 1 98.44 136 ILE B CA 1
ATOM 2353 C C . ILE B 1 136 ? 2.539 -4.793 -8.5 1 98.44 136 ILE B C 1
ATOM 2355 O O . ILE B 1 136 ? 1.952 -5.867 -8.328 1 98.44 136 ILE B O 1
ATOM 2359 N N . ALA B 1 137 ? 2.01 -3.846 -9.305 1 98.62 137 ALA B N 1
ATOM 2360 C CA . ALA B 1 137 ? 0.73 -4.004 -9.992 1 98.62 137 ALA B CA 1
ATOM 2361 C C . ALA B 1 137 ? 0.759 -5.199 -10.938 1 98.62 137 ALA B C 1
ATOM 2363 O O . ALA B 1 137 ? -0.181 -5.996 -10.969 1 98.62 137 ALA B O 1
ATOM 2364 N N . GLU B 1 138 ? 1.792 -5.336 -11.664 1 98.75 138 GLU B N 1
ATOM 2365 C CA . GLU B 1 138 ? 1.954 -6.477 -12.562 1 98.75 138 GLU B CA 1
ATOM 2366 C C . GLU B 1 138 ? 1.991 -7.789 -11.789 1 98.75 138 GLU B C 1
ATOM 2368 O O . GLU B 1 138 ? 1.422 -8.789 -12.227 1 98.75 138 GLU B O 1
ATOM 2373 N N . SER B 1 139 ? 2.672 -7.762 -10.672 1 98.75 139 SER B N 1
ATOM 2374 C CA . SER B 1 139 ? 2.752 -8.945 -9.82 1 98.75 139 SER B CA 1
ATOM 2375 C C . SER B 1 139 ? 1.377 -9.336 -9.289 1 98.75 139 SER B C 1
ATOM 2377 O O . SER B 1 139 ? 1.043 -10.523 -9.234 1 98.75 139 SER B O 1
ATOM 2379 N N . MET B 1 140 ? 0.616 -8.344 -8.93 1 98.44 140 MET B N 1
ATOM 2380 C CA . MET B 1 140 ? -0.739 -8.617 -8.453 1 98.44 140 MET B CA 1
ATOM 2381 C C . MET B 1 140 ? -1.592 -9.219 -9.57 1 98.44 140 MET B C 1
ATOM 2383 O O . MET B 1 140 ? -2.385 -10.125 -9.328 1 98.44 140 MET B O 1
ATOM 2387 N N . GLN B 1 141 ? -1.454 -8.711 -10.758 1 98.75 141 GLN B N 1
ATOM 2388 C CA . GLN B 1 141 ? -2.164 -9.273 -11.906 1 98.75 141 GLN B CA 1
ATOM 2389 C C . GLN B 1 141 ? -1.751 -10.719 -12.148 1 98.75 141 GLN B C 1
ATOM 2391 O O . GLN B 1 141 ? -2.598 -11.578 -12.414 1 98.75 141 GLN B O 1
ATOM 2396 N N . PHE B 1 142 ? -0.491 -11.016 -12.07 1 98.88 142 PHE B N 1
ATOM 2397 C CA . PHE B 1 142 ? 0.002 -12.383 -12.219 1 98.88 142 PHE B CA 1
ATOM 2398 C C . PHE B 1 142 ? -0.59 -13.289 -11.141 1 98.88 142 PHE B C 1
ATOM 2400 O O . PHE B 1 142 ? -1.011 -14.414 -11.438 1 98.88 142 PHE B O 1
ATOM 2407 N N . MET B 1 143 ? -0.587 -12.797 -9.945 1 98.69 143 MET B N 1
ATOM 2408 C CA . MET B 1 143 ? -1.139 -13.57 -8.836 1 98.69 143 MET B CA 1
ATOM 2409 C C . MET B 1 143 ? -2.6 -13.93 -9.094 1 98.69 143 MET B C 1
ATOM 2411 O O . MET B 1 143 ? -3.021 -15.055 -8.852 1 98.69 143 MET B O 1
ATOM 2415 N N . ASN B 1 144 ? -3.373 -12.984 -9.531 1 98.44 144 ASN B N 1
ATOM 2416 C CA . ASN B 1 144 ? -4.773 -13.234 -9.852 1 98.44 144 ASN B CA 1
ATOM 2417 C C . ASN B 1 144 ? -4.922 -14.289 -10.945 1 98.44 144 ASN B C 1
ATOM 2419 O O . ASN B 1 144 ? -5.773 -15.172 -10.852 1 98.44 144 ASN B O 1
ATOM 2423 N N . GLN B 1 145 ? -4.121 -14.211 -11.953 1 98.75 145 GLN B N 1
ATOM 2424 C CA . GLN B 1 145 ? -4.152 -15.203 -13.023 1 98.75 145 GLN B CA 1
ATOM 2425 C C . GLN B 1 145 ? -3.764 -16.594 -12.508 1 98.75 145 GLN B C 1
ATOM 2427 O O . GLN B 1 145 ? -4.395 -17.578 -12.852 1 98.75 145 GLN B O 1
ATOM 2432 N N . TRP B 1 146 ? -2.742 -16.594 -11.766 1 98.88 146 TRP B N 1
ATOM 2433 C CA . TRP B 1 146 ? -2.314 -17.844 -11.141 1 98.88 146 TRP B CA 1
ATOM 2434 C C . TRP B 1 146 ? -3.441 -18.453 -10.32 1 98.88 146 TRP B C 1
ATOM 2436 O O . TRP B 1 146 ? -3.693 -19.656 -10.406 1 98.88 146 TRP B O 1
ATOM 2446 N N . ALA B 1 147 ? -4.121 -17.625 -9.469 1 98.69 147 ALA B N 1
ATOM 2447 C CA . ALA B 1 147 ? -5.207 -18.094 -8.609 1 98.69 147 ALA B CA 1
ATOM 2448 C C . ALA B 1 147 ? -6.328 -18.719 -9.43 1 98.69 147 ALA B C 1
ATOM 2450 O O . ALA B 1 147 ? -6.883 -19.75 -9.039 1 98.69 147 ALA B O 1
ATOM 2451 N N . GLN B 1 148 ? -6.656 -18.141 -10.508 1 98.38 148 GLN B N 1
ATOM 2452 C CA . GLN B 1 148 ? -7.711 -18.656 -11.375 1 98.38 148 GLN B CA 1
ATOM 2453 C C . GLN B 1 148 ? -7.34 -20.031 -11.93 1 98.38 148 GLN B C 1
ATOM 2455 O O . GLN B 1 148 ? -8.133 -20.969 -11.852 1 98.38 148 GLN B O 1
ATOM 2460 N N . LYS B 1 149 ? -6.176 -20.125 -12.445 1 98.75 149 LYS B N 1
ATOM 2461 C CA . LYS B 1 149 ? -5.719 -21.406 -13 1 98.75 149 LYS B CA 1
ATOM 2462 C C . LYS B 1 149 ? -5.609 -22.469 -11.914 1 98.75 149 LYS B C 1
ATOM 2464 O O . LYS B 1 149 ? -5.984 -23.625 -12.133 1 98.75 149 LYS B O 1
ATOM 2469 N N . PHE B 1 150 ? -5.105 -22.078 -10.773 1 98.81 150 PHE B N 1
ATOM 2470 C CA . PHE B 1 150 ? -4.922 -23 -9.664 1 98.81 150 PHE B CA 1
ATOM 2471 C C . PHE B 1 150 ? -6.266 -23.484 -9.125 1 98.81 150 PHE B C 1
ATOM 2473 O O . PHE B 1 150 ? -6.402 -24.641 -8.727 1 98.81 150 PHE B O 1
ATOM 2480 N N . ALA B 1 151 ? -7.258 -22.562 -9.078 1 98.56 151 ALA B N 1
ATOM 2481 C CA . ALA B 1 151 ? -8.602 -22.953 -8.656 1 98.56 151 ALA B CA 1
ATOM 2482 C C . ALA B 1 151 ? -9.172 -24.047 -9.562 1 98.56 151 ALA B C 1
ATOM 2484 O O . ALA B 1 151 ? -9.844 -24.969 -9.086 1 98.56 151 ALA B O 1
ATOM 2485 N N . GLU B 1 152 ? -8.922 -23.906 -10.844 1 98.5 152 GLU B N 1
ATOM 2486 C CA . GLU B 1 152 ? -9.352 -24.953 -11.781 1 98.5 152 GLU B CA 1
ATOM 2487 C C . GLU B 1 152 ? -8.664 -26.281 -11.484 1 98.5 152 GLU B C 1
ATOM 2489 O O . GLU B 1 152 ? -9.305 -27.328 -11.508 1 98.5 152 GLU B O 1
ATOM 2494 N N . GLU B 1 153 ? -7.391 -26.188 -11.25 1 98.81 153 GLU B N 1
ATOM 2495 C CA . GLU B 1 153 ? -6.641 -27.391 -10.898 1 98.81 153 GLU B CA 1
ATOM 2496 C C . GLU B 1 153 ? -7.176 -28.016 -9.617 1 98.81 153 GLU B C 1
ATOM 2498 O O . GLU B 1 153 ? -7.352 -29.234 -9.547 1 98.81 153 GLU B O 1
ATOM 2503 N N . VAL B 1 154 ? -7.43 -27.234 -8.602 1 98.88 154 VAL B N 1
ATOM 2504 C CA . VAL B 1 154 ? -7.941 -27.688 -7.32 1 98.88 154 VAL B CA 1
ATOM 2505 C C . VAL B 1 154 ? -9.312 -28.344 -7.516 1 98.88 154 VAL B C 1
ATOM 2507 O O . VAL B 1 154 ? -9.586 -29.406 -6.953 1 98.88 154 VAL B O 1
ATOM 2510 N N . ASN B 1 155 ? -10.164 -27.703 -8.312 1 98.62 155 ASN B N 1
ATOM 2511 C CA . ASN B 1 155 ? -11.461 -28.281 -8.633 1 98.62 155 ASN B CA 1
ATOM 2512 C C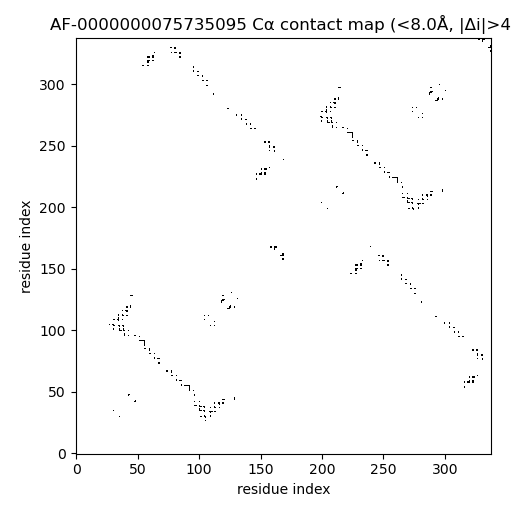 . ASN B 1 155 ? -11.312 -29.656 -9.258 1 98.62 155 ASN B C 1
ATOM 2514 O O . ASN B 1 155 ? -12.031 -30.594 -8.891 1 98.62 155 ASN B O 1
ATOM 2518 N N . GLY B 1 156 ? -10.422 -29.734 -10.195 1 98.62 156 GLY B N 1
ATOM 2519 C CA . GLY B 1 156 ? -10.141 -31.016 -10.805 1 98.62 156 GLY B CA 1
ATOM 2520 C C . GLY B 1 156 ? -9.68 -32.062 -9.805 1 98.62 156 GLY B C 1
ATOM 2521 O O . GLY B 1 156 ? -10.102 -33.219 -9.867 1 98.62 156 GLY B O 1
ATOM 2522 N N . GLU B 1 157 ? -8.812 -31.672 -8.883 1 98.75 157 GLU B N 1
ATOM 2523 C CA . GLU B 1 157 ? -8.312 -32.594 -7.859 1 98.75 157 GLU B CA 1
ATOM 2524 C C . GLU B 1 157 ? -9.438 -33.062 -6.949 1 98.75 157 GLU B C 1
ATOM 2526 O O . GLU B 1 157 ? -9.492 -34.25 -6.574 1 98.75 157 GLU B O 1
ATOM 2531 N N . PHE B 1 158 ? -10.289 -32.156 -6.535 1 98.69 158 PHE B N 1
ATOM 2532 C CA . PHE B 1 158 ? -11.453 -32.531 -5.738 1 98.69 158 PHE B CA 1
ATOM 2533 C C . PHE B 1 158 ? -12.266 -33.594 -6.445 1 98.69 158 PHE B C 1
ATOM 2535 O O . PHE B 1 158 ? -12.57 -34.625 -5.863 1 98.69 158 PHE B O 1
ATOM 2542 N N . ARG B 1 159 ? -12.594 -33.375 -7.703 1 98.12 159 ARG B N 1
ATOM 2543 C CA . ARG B 1 159 ? -13.43 -34.312 -8.469 1 98.12 159 ARG B CA 1
ATOM 2544 C C . ARG B 1 159 ? -12.742 -35.656 -8.633 1 98.12 159 ARG B C 1
ATOM 2546 O O . ARG B 1 159 ? -13.383 -36.719 -8.508 1 98.12 159 ARG B O 1
ATOM 2553 N N . ALA B 1 160 ? -11.508 -35.656 -8.875 1 98.38 160 ALA B N 1
ATOM 2554 C CA . ALA B 1 160 ? -10.75 -36.875 -9.023 1 98.38 160 ALA B CA 1
ATOM 2555 C C . ALA B 1 160 ? -10.758 -37.688 -7.727 1 98.38 160 ALA B C 1
ATOM 2557 O O . ALA B 1 160 ? -10.969 -38.906 -7.746 1 98.38 160 ALA B O 1
ATOM 2558 N N . GLU B 1 161 ? -10.531 -37.031 -6.613 1 98.31 161 GLU B N 1
ATOM 2559 C CA . GLU B 1 161 ? -10.492 -37.719 -5.324 1 98.31 161 GLU B CA 1
ATOM 2560 C C . GLU B 1 161 ? -11.867 -38.25 -4.941 1 98.31 161 GLU B C 1
ATOM 2562 O O . GLU B 1 161 ? -11.984 -39.312 -4.355 1 98.31 161 GLU B O 1
ATOM 2567 N N . MET B 1 162 ? -12.922 -37.469 -5.262 1 98.19 162 MET B N 1
ATOM 2568 C CA . MET B 1 162 ? -14.281 -37.906 -4.992 1 98.19 162 MET B CA 1
ATOM 2569 C C . MET B 1 162 ? -14.617 -39.156 -5.832 1 98.19 162 MET B C 1
ATOM 2571 O O . MET B 1 162 ? -15.25 -40.094 -5.344 1 98.19 162 MET B O 1
ATOM 2575 N N . ARG B 1 163 ? -14.195 -39.156 -7.066 1 97.69 163 ARG B N 1
ATOM 2576 C CA . ARG B 1 163 ? -14.414 -40.312 -7.941 1 97.69 163 ARG B CA 1
ATOM 2577 C C . ARG B 1 163 ? -13.75 -41.562 -7.383 1 97.69 163 ARG B C 1
ATOM 2579 O O . ARG B 1 163 ? -14.32 -42.656 -7.438 1 97.69 163 ARG B O 1
ATOM 2586 N N . LYS B 1 164 ? -12.617 -41.406 -6.812 1 97.38 164 LYS B N 1
ATOM 2587 C CA . LYS B 1 164 ? -11.914 -42.531 -6.199 1 97.38 164 LYS B CA 1
ATOM 2588 C C . LYS B 1 164 ? -12.734 -43.125 -5.055 1 97.38 164 LYS B C 1
ATOM 2590 O O . LYS B 1 164 ? -12.594 -44.312 -4.746 1 97.38 164 LYS B O 1
ATOM 2595 N N . ARG B 1 165 ? -13.562 -42.312 -4.488 1 96 165 ARG B N 1
ATOM 2596 C CA . ARG B 1 165 ? -14.383 -42.719 -3.352 1 96 165 ARG B CA 1
ATOM 2597 C C . ARG B 1 165 ? -15.742 -43.219 -3.812 1 96 165 ARG B C 1
ATOM 2599 O O . ARG B 1 165 ? -16.594 -43.562 -2.99 1 96 165 ARG B O 1
ATOM 2606 N N . GLY B 1 166 ? -15.883 -43.25 -5.098 1 95.88 166 GLY B N 1
ATOM 2607 C CA . GLY B 1 166 ? -17.141 -43.719 -5.664 1 95.88 166 GLY B CA 1
ATOM 2608 C C . GLY B 1 166 ? -18.234 -42.656 -5.637 1 95.88 166 GLY B C 1
ATOM 2609 O O . GLY B 1 166 ? -19.422 -43 -5.684 1 95.88 166 GLY B O 1
ATOM 2610 N N . LYS B 1 167 ? -17.828 -41.406 -5.43 1 95.44 167 LYS B N 1
ATOM 2611 C CA . LYS B 1 167 ? -18.766 -40.281 -5.332 1 95.44 167 LYS B CA 1
ATOM 2612 C C . LYS B 1 167 ? -18.531 -39.281 -6.449 1 95.44 167 LYS B C 1
ATOM 2614 O O . LYS B 1 167 ? -17.688 -38.375 -6.32 1 95.44 167 LYS B O 1
ATOM 2619 N N . ASN B 1 168 ? -19.312 -39.375 -7.516 1 91.94 168 ASN B N 1
ATOM 2620 C CA . ASN B 1 168 ? -19.109 -38.531 -8.688 1 91.94 168 ASN B CA 1
ATOM 2621 C C . ASN B 1 168 ? -19.797 -37.188 -8.523 1 91.94 168 ASN B C 1
ATOM 2623 O O . ASN B 1 168 ? -21 -37.125 -8.242 1 91.94 168 ASN B O 1
ATOM 2627 N N . ILE B 1 169 ? -18.984 -36.25 -8.633 1 93.12 169 ILE B N 1
ATOM 2628 C CA . ILE B 1 169 ? -19.5 -34.875 -8.555 1 93.12 169 ILE B CA 1
ATOM 2629 C C . ILE B 1 169 ? -19.016 -34.094 -9.766 1 93.12 169 ILE B C 1
ATOM 2631 O O . ILE B 1 169 ? -18 -34.438 -10.375 1 93.12 169 ILE B O 1
#

Radius of gyration: 35.06 Å; Cα contacts (8 Å, |Δi|>4): 251; chains: 2; bounding box: 60×80×177 Å

InterPro domains:
  IPR018637 Domain of unknown function DUF2059 [PF09832] (95-152)

Sequence (338 aa):
MKYLSKALLAAALVFGVALVGHQAQAQTKQPSPAAIASAKEILELKRAGGIYAQAVPNIIQRTMDTLMQSNLNYQQDLKEVAVVIAKKLAGREKEIGDGMAKIYATDFTEQELKDLVTFYKSPLGQKLLTQEPKSIAESMQFMNQWAQKFAEEVNGEFRAEMRKRGKNIMKYLSKALLAAALVFGVALVGHQAQAQTKQPSPAAIASAKEILELKRAGGIYAQAVPNIIQRTMDTLMQSNLNYQQDLKEVAVVIAKKLAGREKEIGDGMAKIYATDFTEQELKDLVTFYKSPLGQKLLTQEPKSIAESMQFMNQWAQKFAEEVNGEFRAEMRKRGKNI

Nearest PDB structures (foldseek):
  4cbj-assembly1_F  TM=5.946E-01  e=6.771E+00  Alkalihalophilus pseudofirmus OF4
  6wnq-assembly1_P  TM=6.225E-01  e=8.879E+00  Escherichia coli
  4cbj-assembly1_F  TM=5.954E-01  e=6.577E+00  Alkalihalophilus pseudofirmus OF4
  6wnq-assembly1_P  TM=6.230E-01  e=8.644E+00  Escherichia coli

Solvent-accessible surface area (backbone atoms only — not comparable to full-atom values): 19236 Å² total; per-residue (Å²): 142,78,80,74,95,80,80,77,73,77,75,75,77,74,75,71,73,73,72,73,66,75,65,70,64,75,63,81,66,77,54,49,71,67,19,31,52,31,25,42,50,43,38,55,74,68,49,51,58,72,78,44,68,57,47,53,64,50,44,52,50,51,48,47,55,56,51,36,72,78,31,71,90,43,46,70,59,49,56,55,49,48,54,55,48,50,64,75,51,58,73,59,45,52,56,50,54,53,52,37,14,48,49,45,17,62,75,38,53,50,67,57,33,49,52,47,41,54,45,48,69,34,76,66,32,42,44,49,69,64,46,44,62,53,45,52,52,51,35,52,53,48,43,52,52,50,49,55,55,48,44,52,52,49,49,52,50,52,38,53,56,31,42,74,71,73,45,82,110,133,90,82,81,91,83,80,75,78,74,78,74,76,74,73,73,73,73,71,73,65,75,65,70,64,74,62,83,66,77,55,49,71,67,20,32,52,30,25,41,50,42,39,56,74,66,50,51,60,70,78,42,69,57,46,54,66,51,45,52,51,53,49,48,54,56,51,35,72,79,32,71,90,43,46,70,58,49,56,56,49,48,53,56,48,50,63,72,52,60,73,59,45,53,58,47,56,54,51,38,13,48,50,45,18,62,76,39,53,50,66,57,33,48,51,48,40,53,45,46,70,33,74,64,34,42,44,49,67,64,46,45,63,54,46,51,52,51,34,51,53,49,43,52,52,48,50,55,56,48,45,52,52,49,50,50,50,51,38,53,56,32,43,76,71,73,45,83,110

Secondary structure (DSSP, 8-state):
--------------------------------HHHHHHHHHHHHHTTTHHHHTTHHHHHHHHHHHHHHHH-GGGHHHHHHHHHHHHHHTTTTTHHHHHHHHHHHHHHS-HHHHHHHHHHHHSHHHHHHHHHHHHHHHHHHHHHHHHHHHHHHHHHHHHHHHHHHTT---/--------------------------------HHHHHHHHHHHHHTTTHHHHTTHHHHHHHHHHHHHHHH-GGGHHHHHHHHHHHHHHTTTTTHHHHHHHHHHHHHHS-HHHHHHHHHHHHSHHHHHHHHHHHHHHHHHHHHHHHHHHHHHHHHHHHHHHHHHHTT---

Foldseek 3Di:
DDDDDDPPVVPPPPPPPPPPPPPVPVPLDQFDPLQLVLLLLLCVLLVVCVVCVCVLLVVLVVVLVVVCVVVVPCNVVSVVVSVVVCVVCPPVSVVVSSVSSRVSSSVDPSVRSVVSSVQCVDPVNSCCSVCVVVVVVVVVVVVVVVVVVVVVVVVVVVQVVCVVVVHHD/DDDDDDPVVPPPPPPPPPPPPCPVPVPLDQFDPLQLVLLLLLCVLLVVCVVCVCVLLVVLVVVLVVVCVVVVPCNVVSVVVSVVVCVVCPPVSVVVSSVSSRVSSSVDPSVRSVVSSVQCVDPVNSCCSVCVVVVVVVVVVVVVVVVVVVVVVVVVVVQVVCVVVVHHD

pLDDT: mean 87.31, std 23.93, range [22.02, 98.94]